Protein AF-A0A8S3TP25-F1 (afdb_monomer_lite)

Organism: Mytilus edulis (NCBI:txid6550)

Foldseek 3Di:
DDDDPPPPVVVVVPPDPPPCQVQLLQLCPPPVPVLVVLQVVLVPDDDFFPLCQPPVQVVCDDPPHRDPVPGDNDDDDVLRVLSRQDDSVQSVQRPSGDRHDLLSVLSSQLSSDPPPLNVLSVCLNPLPVVCVVVPDPVPDALVSVLVNLVSVLVNLVVSPGPCNVVVNVVSVVCNVVVNCVRVVVPPPPVVVVVVVVVVVVVVVVVVVVVVVVVVVVVVVVVVVVVVVVVVVVVVVVVVVVVVVVVVVVVVVVVVVVVVVVVVVVD

pLDDT: mean 77.32, std 19.45, range [30.98, 97.31]

Sequence (266 aa):
MQGSKLGLHQQLKTDKPLELEPIIVNIASTNKSQVLSKILGIISKSSALNYEAVNNNKIVRSGKRKDYKNYDYKIQNPVDFSKLFLSTSMAQYVGFNETCDSSALLTIIMCSDRSCIGQLADQLRTEVRNPWAHCNFDEWNAMKYLSSIQLMKQFIKHLHMPSEVQVLDDLTHWEVNGINFLQGTRLGLEVVDEVNKHIQSLAQYVLQLKDDSSSYSNQVHDSLVLISNDMSNACQRMDQTDRDVSQITIEVSSLRLQNRSDRTNC

Structure (mmCIF, N/CA/C/O backbone):
data_AF-A0A8S3TP25-F1
#
_entry.id   AF-A0A8S3TP25-F1
#
loop_
_atom_site.group_PDB
_atom_site.id
_atom_site.type_symbol
_atom_site.label_atom_id
_atom_site.label_alt_id
_atom_site.label_comp_id
_atom_site.label_asym_id
_atom_site.label_entity_id
_atom_site.label_seq_id
_atom_site.pdbx_PDB_ins_code
_atom_site.Cartn_x
_atom_site.Cartn_y
_atom_site.Cartn_z
_atom_site.occupancy
_atom_site.B_iso_or_equiv
_atom_site.auth_seq_id
_atom_site.auth_comp_id
_atom_site.auth_asym_id
_atom_site.auth_atom_id
_atom_site.pdbx_PDB_model_num
ATOM 1 N N . MET A 1 1 ? 1.486 -31.749 28.055 1.00 40.16 1 MET A N 1
ATOM 2 C CA . MET A 1 1 ? 1.118 -31.715 26.625 1.00 40.16 1 MET A CA 1
ATOM 3 C C . MET A 1 1 ? 1.418 -30.325 26.090 1.00 40.16 1 MET A C 1
ATOM 5 O O . MET A 1 1 ? 0.607 -29.420 26.216 1.00 40.16 1 MET A O 1
ATOM 9 N N . GLN A 1 2 ? 2.646 -30.141 25.609 1.00 39.97 2 GLN A N 1
ATOM 10 C CA . GLN A 1 2 ? 3.046 -28.985 24.813 1.00 39.97 2 GLN A CA 1
ATOM 11 C C . GLN A 1 2 ? 2.759 -29.324 23.353 1.00 39.97 2 GLN A C 1
ATOM 13 O O . GLN A 1 2 ? 3.181 -30.370 22.871 1.00 39.97 2 GLN A O 1
ATOM 18 N N . GLY A 1 3 ? 2.036 -28.454 22.665 1.00 39.97 3 GLY A N 1
ATOM 19 C CA . GLY A 1 3 ? 1.771 -28.585 21.241 1.00 39.97 3 GLY A CA 1
ATOM 20 C C . GLY A 1 3 ? 0.588 -27.715 20.859 1.00 39.97 3 GLY A C 1
ATOM 21 O O . GLY A 1 3 ? -0.437 -27.759 21.532 1.00 39.97 3 GLY A O 1
ATOM 22 N N . SER A 1 4 ? 0.736 -26.959 19.770 1.00 37.75 4 SER A N 1
ATOM 23 C CA . SER A 1 4 ? -0.318 -26.180 19.086 1.00 37.75 4 SER A CA 1
ATOM 24 C C . SER A 1 4 ? -0.415 -24.675 19.385 1.00 37.75 4 SER A C 1
ATOM 26 O O . SER A 1 4 ? -1.487 -24.100 19.249 1.00 37.75 4 SER A O 1
ATOM 28 N N . LYS A 1 5 ? 0.694 -23.990 19.712 1.00 38.91 5 LYS A N 1
ATOM 29 C CA . LYS A 1 5 ? 0.759 -22.505 19.684 1.00 38.91 5 LYS A CA 1
ATOM 30 C C . LYS A 1 5 ? 1.625 -21.907 18.561 1.00 38.91 5 LYS A C 1
ATOM 32 O O . LYS A 1 5 ? 1.839 -20.703 18.541 1.00 38.91 5 LYS A O 1
ATOM 37 N N . LEU A 1 6 ? 2.087 -22.722 17.608 1.00 33.88 6 LEU A N 1
ATOM 38 C CA . LEU A 1 6 ? 2.976 -22.290 16.512 1.00 33.88 6 LEU A CA 1
ATOM 39 C C . LEU A 1 6 ? 2.320 -22.230 15.117 1.00 33.88 6 LEU A C 1
ATOM 41 O O . LEU A 1 6 ? 2.962 -21.771 14.185 1.00 33.88 6 LEU A O 1
ATOM 45 N N . GLY A 1 7 ? 1.054 -22.637 14.957 1.00 30.98 7 GLY A N 1
ATOM 46 C CA . GLY A 1 7 ? 0.425 -22.749 13.627 1.00 30.98 7 GLY A CA 1
ATOM 47 C C . GLY A 1 7 ? -0.160 -21.453 13.049 1.00 30.98 7 GLY A C 1
ATOM 48 O O . GLY A 1 7 ? -0.051 -21.214 11.854 1.00 30.98 7 GLY A O 1
ATOM 49 N N . LEU A 1 8 ? -0.745 -20.584 13.880 1.00 31.44 8 LEU A N 1
ATOM 50 C CA . LEU A 1 8 ? -1.543 -19.448 13.383 1.00 31.44 8 LEU A CA 1
ATOM 51 C C . LEU A 1 8 ? -0.747 -18.150 13.191 1.00 31.44 8 LEU A C 1
ATOM 53 O O . LEU A 1 8 ? -1.111 -17.326 12.360 1.00 31.44 8 LEU A O 1
ATOM 57 N N . HIS A 1 9 ? 0.388 -17.982 13.878 1.00 31.77 9 HIS A N 1
ATOM 58 C CA . HIS A 1 9 ? 1.259 -16.820 13.652 1.00 31.77 9 HIS A CA 1
ATOM 59 C C . HIS A 1 9 ? 2.158 -16.960 12.412 1.00 31.77 9 HIS A C 1
ATOM 61 O O . HIS A 1 9 ? 2.839 -16.006 12.038 1.00 31.77 9 HIS A O 1
ATOM 67 N N . GLN A 1 10 ? 2.152 -18.133 11.768 1.00 32.50 10 GLN A N 1
ATOM 68 C CA . GLN A 1 10 ? 2.961 -18.421 10.585 1.00 32.50 10 GLN A CA 1
ATOM 69 C C . GLN A 1 10 ? 2.163 -18.328 9.271 1.00 32.50 10 GLN A C 1
ATOM 71 O O . GLN A 1 10 ? 2.777 -18.163 8.223 1.00 32.50 10 GLN A O 1
ATOM 76 N N . GLN A 1 11 ? 0.823 -18.323 9.320 1.00 32.50 11 GLN A N 1
ATOM 77 C CA . GLN A 1 11 ? -0.041 -18.200 8.131 1.00 32.50 11 GLN A CA 1
ATOM 78 C C . GLN A 1 11 ? -0.345 -16.753 7.710 1.00 32.50 11 GLN A C 1
ATOM 80 O O . GLN A 1 11 ? -0.627 -16.512 6.546 1.00 32.50 11 GLN A O 1
ATOM 85 N N . LEU A 1 12 ? -0.190 -15.766 8.600 1.00 33.69 12 LEU A N 1
ATOM 86 C CA . LEU A 1 12 ? -0.296 -14.336 8.246 1.00 33.69 12 LEU A CA 1
ATOM 87 C C . LEU A 1 12 ? 1.036 -13.722 7.766 1.00 33.69 12 LEU A C 1
ATOM 89 O O . LEU A 1 12 ? 1.126 -12.518 7.547 1.00 33.69 12 LEU A O 1
ATOM 93 N N . LYS A 1 13 ? 2.086 -14.542 7.607 1.00 33.94 13 LYS A N 1
ATOM 94 C CA . LYS A 1 13 ? 3.374 -14.152 7.000 1.00 33.94 13 LYS A CA 1
ATOM 95 C C . LYS A 1 13 ? 3.561 -14.678 5.573 1.00 33.94 13 LYS A C 1
ATOM 97 O O . LYS A 1 13 ? 4.611 -14.423 4.988 1.00 33.94 13 LYS A O 1
ATOM 102 N N . THR A 1 14 ? 2.594 -15.417 5.026 1.00 35.00 14 THR A N 1
ATOM 103 C CA . THR A 1 14 ? 2.727 -16.071 3.712 1.00 35.00 14 THR A CA 1
ATOM 104 C C . THR A 1 14 ? 1.964 -15.401 2.579 1.00 35.00 14 THR A C 1
ATOM 106 O O . THR A 1 14 ? 2.260 -15.711 1.429 1.00 35.00 14 THR A O 1
ATOM 109 N N . ASP A 1 15 ? 1.099 -14.426 2.854 1.00 38.12 15 ASP A N 1
ATOM 110 C CA . ASP A 1 15 ? 0.561 -13.566 1.799 1.00 38.12 15 ASP A CA 1
ATOM 111 C C . ASP A 1 15 ? 1.578 -12.467 1.504 1.00 38.12 15 ASP A C 1
ATOM 113 O O . ASP A 1 15 ? 1.464 -11.315 1.930 1.00 38.12 15 ASP A O 1
ATOM 117 N N . LYS A 1 16 ? 2.645 -12.867 0.801 1.00 37.03 16 LYS A N 1
ATOM 118 C CA . LYS A 1 16 ? 3.493 -11.917 0.089 1.00 37.03 16 LYS A CA 1
ATOM 119 C C . LYS A 1 16 ? 2.560 -11.075 -0.795 1.00 37.03 16 LYS A C 1
ATOM 121 O O . LYS A 1 16 ? 1.794 -11.665 -1.561 1.00 37.03 16 LYS A O 1
ATOM 126 N N . PRO A 1 17 ? 2.609 -9.730 -0.737 1.00 36.03 17 PRO A N 1
ATOM 127 C CA . PRO A 1 17 ? 2.022 -8.937 -1.810 1.00 36.03 17 PRO A CA 1
ATOM 128 C C . PRO A 1 17 ? 2.627 -9.465 -3.113 1.00 36.03 17 PRO A C 1
ATOM 130 O O . PRO A 1 17 ? 3.824 -9.735 -3.133 1.00 36.03 17 PRO A O 1
ATOM 133 N N . LEU A 1 18 ? 1.810 -9.698 -4.146 1.00 40.16 18 LEU A N 1
ATOM 134 C CA . LEU A 1 18 ? 2.279 -10.137 -5.464 1.00 40.16 18 LEU A CA 1
ATOM 135 C C . LEU A 1 18 ? 3.400 -9.192 -5.921 1.00 40.16 18 LEU A C 1
ATOM 137 O O . LEU A 1 18 ? 3.149 -8.095 -6.420 1.00 40.16 18 LEU A O 1
ATOM 141 N N . GLU A 1 19 ? 4.643 -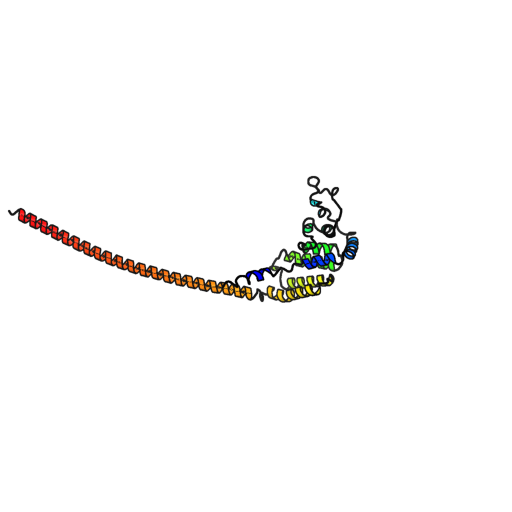9.600 -5.676 1.00 37.94 19 GLU A N 1
ATOM 142 C CA . GLU A 1 19 ? 5.839 -8.907 -6.118 1.00 37.94 19 GLU A CA 1
ATOM 143 C C . GLU A 1 19 ? 5.776 -8.983 -7.643 1.00 37.94 19 GLU A C 1
ATOM 145 O O . GLU A 1 19 ? 5.860 -10.060 -8.227 1.00 37.94 19 GLU A O 1
ATOM 150 N N . LEU A 1 20 ? 5.572 -7.841 -8.306 1.00 36.19 20 LEU A N 1
ATOM 151 C CA . LEU A 1 20 ? 5.525 -7.684 -9.771 1.00 36.19 20 LEU A CA 1
ATOM 152 C C . LEU A 1 20 ? 6.829 -8.112 -10.470 1.00 36.19 20 LEU A C 1
ATOM 154 O O . LEU A 1 20 ? 7.005 -7.956 -11.672 1.00 36.19 20 LEU A O 1
ATOM 158 N N . GLU A 1 21 ? 7.776 -8.642 -9.724 1.00 38.66 21 GLU A N 1
ATOM 159 C CA . GLU A 1 21 ? 9.186 -8.587 -10.021 1.00 38.66 21 GLU A CA 1
ATOM 160 C C . GLU A 1 21 ? 9.802 -9.866 -10.575 1.00 38.66 21 GLU A C 1
ATOM 162 O O . GLU A 1 21 ? 10.664 -9.735 -11.447 1.00 38.66 21 GLU A O 1
ATOM 167 N N . PRO A 1 22 ? 9.318 -11.084 -10.266 1.00 43.09 22 PRO A N 1
ATOM 168 C CA . PRO A 1 22 ? 9.653 -12.260 -11.063 1.00 43.09 22 PRO A CA 1
ATOM 169 C C . PRO A 1 22 ? 9.229 -12.081 -12.530 1.00 43.09 22 PRO A C 1
ATOM 171 O O . PRO A 1 22 ? 9.896 -12.569 -13.441 1.00 43.09 22 PRO A O 1
ATOM 174 N N . ILE A 1 23 ? 8.153 -11.321 -12.772 1.00 39.69 23 ILE A N 1
ATOM 175 C CA . ILE A 1 23 ? 7.623 -11.019 -14.107 1.00 39.69 23 ILE A CA 1
ATOM 176 C C . ILE A 1 23 ? 8.553 -10.033 -14.836 1.00 39.69 23 ILE A C 1
ATOM 178 O O . ILE A 1 23 ? 8.931 -10.278 -15.982 1.00 39.69 23 ILE A O 1
ATOM 182 N N . ILE A 1 24 ? 9.013 -8.975 -14.156 1.00 38.91 24 ILE A N 1
ATOM 183 C CA . ILE A 1 24 ? 9.935 -7.959 -14.705 1.00 38.91 24 ILE A CA 1
ATOM 184 C C . ILE A 1 24 ? 11.317 -8.551 -15.035 1.00 38.91 24 ILE A C 1
ATOM 186 O O . ILE A 1 24 ? 11.880 -8.253 -16.093 1.00 38.91 24 ILE A O 1
ATOM 190 N N . VAL A 1 25 ? 11.846 -9.441 -14.187 1.00 42.56 25 VAL A N 1
ATOM 191 C CA . VAL A 1 25 ? 13.126 -10.145 -14.424 1.00 42.56 25 VAL A CA 1
ATOM 192 C C . VAL A 1 25 ? 13.053 -11.025 -15.671 1.00 42.56 25 VAL A C 1
ATOM 194 O O . VAL A 1 25 ? 13.996 -11.067 -16.465 1.00 42.56 25 VAL A O 1
ATOM 197 N N . ASN A 1 26 ? 11.926 -11.713 -15.868 1.00 42.44 26 ASN A N 1
ATOM 198 C CA . ASN A 1 26 ? 11.738 -12.646 -16.978 1.00 42.44 26 ASN A CA 1
ATOM 199 C C . ASN A 1 26 ? 11.524 -11.921 -18.327 1.00 42.44 26 ASN A C 1
ATOM 201 O O . ASN A 1 26 ? 11.957 -12.396 -19.380 1.00 42.44 26 ASN A O 1
ATOM 205 N N . ILE A 1 27 ? 10.939 -10.716 -18.302 1.00 41.72 27 ILE A N 1
ATOM 206 C CA . ILE A 1 27 ? 10.868 -9.810 -19.464 1.00 41.72 27 ILE A CA 1
ATOM 207 C C . ILE A 1 27 ? 12.279 -9.382 -19.915 1.00 41.72 27 ILE A C 1
ATOM 209 O O . ILE A 1 27 ? 12.573 -9.360 -21.112 1.00 41.72 27 ILE A O 1
ATOM 213 N N . ALA A 1 28 ? 13.177 -9.071 -18.974 1.00 42.56 28 ALA A N 1
ATOM 214 C CA . ALA A 1 28 ? 14.521 -8.572 -19.277 1.00 42.56 28 ALA A CA 1
ATOM 215 C C . ALA A 1 28 ? 15.486 -9.652 -19.818 1.00 42.56 28 ALA A C 1
ATOM 217 O O . ALA A 1 28 ? 16.449 -9.331 -20.525 1.00 42.56 28 ALA A O 1
ATOM 218 N N . SER A 1 29 ? 15.253 -10.930 -19.504 1.00 40.69 29 SER A N 1
ATOM 219 C CA . SER A 1 29 ? 16.137 -12.045 -19.874 1.00 40.69 29 SER A CA 1
ATOM 220 C C . SER A 1 29 ? 15.874 -12.610 -21.278 1.00 40.69 29 SER A C 1
ATOM 222 O O . SER A 1 29 ? 16.819 -13.039 -21.944 1.00 40.69 29 SER A O 1
ATOM 224 N N . THR A 1 30 ? 14.629 -12.573 -21.762 1.00 43.16 30 THR A N 1
ATOM 225 C CA . THR A 1 30 ? 14.184 -13.435 -22.876 1.00 43.16 30 THR A CA 1
ATOM 226 C C . THR A 1 30 ? 14.463 -12.872 -24.281 1.00 43.16 30 THR A C 1
ATOM 228 O O . THR A 1 30 ? 14.450 -13.621 -25.251 1.00 43.16 30 THR A O 1
ATOM 231 N N . ASN A 1 31 ? 14.773 -11.577 -24.441 1.00 50.00 31 ASN A N 1
ATOM 232 C CA . ASN A 1 31 ? 14.869 -10.967 -25.782 1.00 50.00 31 ASN A CA 1
ATOM 233 C C . ASN A 1 31 ? 15.971 -9.905 -25.962 1.00 50.00 31 ASN A C 1
ATOM 235 O O . ASN A 1 31 ? 15.808 -8.933 -26.702 1.00 50.00 31 ASN A O 1
ATOM 239 N N . LYS A 1 32 ? 17.138 -10.108 -25.331 1.00 46.78 32 LYS A N 1
ATOM 240 C CA . LYS A 1 32 ? 18.278 -9.163 -25.354 1.00 46.78 32 LYS A CA 1
ATOM 241 C C . LYS A 1 32 ? 18.602 -8.583 -26.741 1.00 46.78 32 LYS A C 1
ATOM 243 O O . LYS A 1 32 ? 18.806 -7.382 -26.855 1.00 46.78 32 LYS A O 1
ATOM 248 N N . SER A 1 33 ? 18.635 -9.402 -27.794 1.00 41.19 33 SER A N 1
ATOM 249 C CA . SER A 1 33 ? 19.050 -8.973 -29.143 1.00 41.19 33 SER A CA 1
ATOM 250 C C . SER A 1 33 ? 17.992 -8.133 -29.881 1.00 41.19 33 SER A C 1
ATOM 252 O O . SER A 1 33 ? 18.319 -7.078 -30.428 1.00 41.19 33 SER A O 1
ATOM 254 N N . GLN A 1 34 ? 16.718 -8.542 -29.855 1.00 46.75 34 GLN A N 1
ATOM 255 C CA . GLN A 1 34 ? 15.640 -7.796 -30.518 1.00 46.75 34 GLN A CA 1
ATOM 256 C C . GLN A 1 34 ? 15.317 -6.491 -29.783 1.00 46.75 34 GLN A C 1
ATOM 258 O O . GLN A 1 34 ? 15.110 -5.461 -30.429 1.00 46.75 34 GLN A O 1
ATOM 263 N N . VAL A 1 35 ? 15.366 -6.515 -28.448 1.00 48.72 35 VAL A N 1
ATOM 264 C CA . VAL A 1 35 ? 15.174 -5.341 -27.589 1.00 48.72 35 VAL A CA 1
ATOM 265 C C . VAL A 1 35 ? 16.265 -4.303 -27.855 1.00 48.72 35 VAL A C 1
ATOM 267 O O . VAL A 1 35 ? 15.931 -3.160 -28.145 1.00 48.72 35 VAL A O 1
ATOM 270 N N . LEU A 1 36 ? 17.547 -4.694 -27.899 1.00 44.75 36 LEU A N 1
ATOM 271 C CA . LEU A 1 36 ? 18.658 -3.776 -28.198 1.00 44.75 36 LEU A CA 1
ATOM 272 C C . LEU A 1 36 ? 18.552 -3.120 -29.588 1.00 44.75 36 LEU A C 1
ATOM 274 O O . LEU A 1 36 ? 18.831 -1.929 -29.723 1.00 44.75 36 LEU A O 1
ATOM 278 N N . SER A 1 37 ? 18.117 -3.862 -30.614 1.00 41.41 37 SER A N 1
ATOM 279 C CA . SER A 1 37 ? 17.988 -3.329 -31.982 1.00 41.41 37 SER A CA 1
ATOM 280 C C . SER A 1 37 ? 16.843 -2.317 -32.143 1.00 41.41 37 SER A C 1
ATOM 282 O O . SER A 1 37 ? 17.027 -1.274 -32.771 1.00 41.41 37 SER A O 1
ATOM 284 N N . LYS A 1 38 ? 15.681 -2.572 -31.521 1.00 46.56 38 LYS A N 1
ATOM 285 C CA . LYS A 1 38 ? 14.539 -1.641 -31.516 1.00 46.56 38 LYS A CA 1
ATOM 286 C C . LYS A 1 38 ? 14.841 -0.394 -30.690 1.00 46.56 38 LYS A C 1
ATOM 288 O O . LYS A 1 38 ? 14.549 0.716 -31.118 1.00 46.56 38 LYS A O 1
ATOM 293 N N . ILE A 1 39 ? 15.514 -0.577 -29.559 1.00 46.97 39 ILE A N 1
ATOM 294 C CA . ILE A 1 39 ? 15.985 0.493 -28.684 1.00 46.97 39 ILE A CA 1
ATOM 295 C C . ILE A 1 39 ? 16.945 1.451 -29.411 1.00 46.97 39 ILE A C 1
ATOM 297 O O . ILE A 1 39 ? 16.769 2.666 -29.329 1.00 46.97 39 ILE A O 1
ATOM 301 N N . LEU A 1 40 ? 17.926 0.937 -30.164 1.00 44.94 40 LEU A N 1
ATOM 302 C CA . LEU A 1 40 ? 18.866 1.763 -30.939 1.00 44.94 40 LEU A CA 1
ATOM 303 C C . LEU A 1 40 ? 18.159 2.612 -32.009 1.00 44.94 40 LEU A C 1
ATOM 305 O O . LEU A 1 40 ? 18.546 3.759 -32.232 1.00 44.94 40 LEU A O 1
ATOM 309 N N . GLY A 1 41 ? 17.0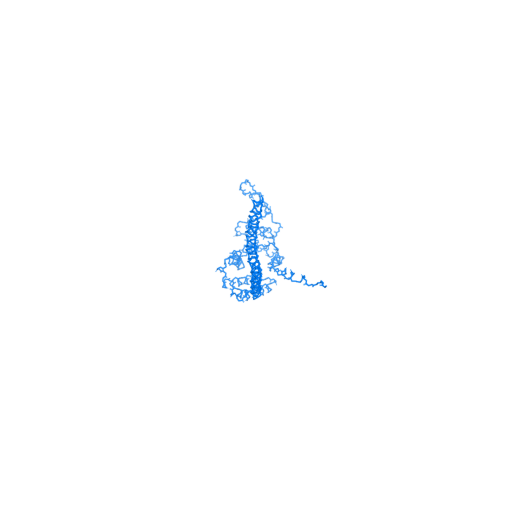89 2.090 -32.617 1.00 41.25 41 GLY A N 1
ATOM 310 C CA . GLY A 1 41 ? 16.246 2.834 -33.560 1.00 41.25 41 GLY A CA 1
ATOM 311 C C . GLY A 1 41 ? 15.411 3.953 -32.920 1.00 41.25 41 GLY A C 1
ATOM 312 O O . GLY A 1 41 ? 14.987 4.875 -33.613 1.00 41.25 41 GLY A O 1
ATOM 313 N N . ILE A 1 42 ? 15.199 3.908 -31.603 1.00 44.62 42 ILE A N 1
ATOM 314 C CA . ILE A 1 42 ? 14.332 4.837 -30.859 1.00 44.62 42 ILE A CA 1
ATOM 315 C C . ILE A 1 42 ? 15.130 5.979 -30.217 1.00 44.62 42 ILE A C 1
ATOM 317 O O . ILE A 1 42 ? 14.639 7.108 -30.131 1.00 44.62 42 ILE A O 1
ATOM 321 N N . ILE A 1 43 ? 16.397 5.732 -29.868 1.00 46.00 43 ILE A N 1
ATOM 322 C CA . ILE A 1 43 ? 17.340 6.741 -29.352 1.00 46.00 43 ILE A CA 1
ATOM 323 C C . ILE A 1 43 ? 17.567 7.887 -30.346 1.00 46.00 43 ILE A C 1
ATOM 325 O O . ILE A 1 43 ? 17.828 9.016 -29.934 1.00 46.00 43 ILE A O 1
ATOM 329 N N . SER A 1 44 ? 17.455 7.645 -31.656 1.00 42.03 44 SER A N 1
ATOM 330 C CA . SER A 1 44 ? 17.880 8.635 -32.649 1.00 42.03 44 SER A CA 1
ATOM 331 C C . SER A 1 44 ? 17.003 9.896 -32.712 1.00 42.03 44 SER A C 1
ATOM 333 O O . SER A 1 44 ? 17.361 10.811 -33.454 1.00 42.03 44 SER A O 1
ATOM 335 N N . LYS A 1 45 ? 15.847 9.961 -32.022 1.00 49.97 45 LYS A N 1
ATOM 336 C CA . LYS A 1 45 ? 14.874 11.064 -32.199 1.00 49.97 45 LYS A CA 1
ATOM 337 C C . LYS A 1 45 ? 14.091 11.551 -30.954 1.00 49.97 45 LYS A C 1
ATOM 339 O O . LYS A 1 45 ? 13.134 12.295 -31.139 1.00 49.97 45 LYS A O 1
ATOM 344 N N . SER A 1 46 ? 14.466 11.245 -29.704 1.00 39.97 46 SER A N 1
ATOM 345 C CA . SER A 1 46 ? 13.822 11.854 -28.510 1.00 39.97 46 SER A CA 1
ATOM 346 C C . SER A 1 46 ? 14.831 12.252 -27.438 1.00 39.97 46 SER A C 1
ATOM 348 O O . SER A 1 46 ? 15.677 11.435 -27.111 1.00 39.97 46 SER A O 1
ATOM 350 N N . SER A 1 47 ? 14.667 13.470 -26.892 1.00 53.06 47 SER A N 1
ATOM 351 C CA . SER A 1 47 ? 15.128 13.984 -25.579 1.00 53.06 47 SER A CA 1
ATOM 352 C C . SER A 1 47 ? 16.524 13.560 -25.090 1.00 53.06 47 SER A C 1
ATOM 354 O O . SER A 1 47 ? 16.783 12.385 -24.878 1.00 53.06 47 SER A O 1
ATOM 356 N N . ALA A 1 48 ? 17.397 14.538 -24.818 1.00 66.31 48 ALA A N 1
ATOM 357 C CA . ALA A 1 48 ? 18.762 14.331 -24.322 1.00 66.31 48 ALA A CA 1
ATOM 358 C C . ALA A 1 48 ? 18.868 13.194 -23.282 1.00 66.31 48 ALA A C 1
ATOM 360 O O . ALA A 1 48 ? 18.265 13.268 -22.212 1.00 66.31 48 ALA A O 1
ATOM 361 N N . LEU A 1 49 ? 19.631 12.148 -23.620 1.00 80.69 49 LEU A N 1
ATOM 362 C CA . LEU A 1 49 ? 19.869 10.988 -22.760 1.00 80.69 49 LEU A CA 1
ATOM 363 C C . LEU A 1 49 ? 20.445 11.428 -21.410 1.00 80.69 49 LEU A C 1
ATOM 365 O O . LEU A 1 49 ? 21.390 12.224 -21.358 1.00 80.69 49 LEU A O 1
ATOM 369 N N . ASN A 1 50 ? 19.909 10.885 -20.317 1.00 85.81 50 ASN A N 1
ATOM 370 C CA . ASN A 1 50 ? 20.321 11.271 -18.976 1.00 85.81 50 ASN A CA 1
ATOM 371 C C . ASN A 1 50 ? 21.599 10.544 -18.531 1.00 85.81 50 ASN A C 1
ATOM 373 O O . ASN A 1 50 ? 21.573 9.644 -17.693 1.00 85.81 50 ASN A O 1
ATOM 377 N N . TYR A 1 51 ? 22.745 10.972 -19.055 1.00 86.81 51 TYR A N 1
ATOM 378 C CA . TYR A 1 51 ? 24.040 10.428 -18.640 1.00 86.81 51 TYR A CA 1
ATOM 379 C C . TYR A 1 51 ? 24.412 10.756 -17.188 1.00 86.81 51 TYR A C 1
ATOM 381 O O . TYR A 1 51 ? 25.292 10.106 -16.637 1.00 86.81 51 TYR A O 1
ATOM 389 N N . GLU A 1 52 ? 23.735 11.699 -16.525 1.00 86.94 52 GLU A N 1
ATOM 390 C CA . GLU A 1 52 ? 23.937 11.953 -15.091 1.00 86.94 52 GLU A CA 1
ATOM 391 C C . GLU A 1 52 ? 23.536 10.740 -14.227 1.00 86.94 52 GLU A C 1
ATOM 393 O O . GLU A 1 52 ? 24.077 10.538 -13.137 1.00 86.94 52 GLU A O 1
ATOM 398 N N . ALA A 1 53 ? 22.601 9.922 -14.719 1.00 86.62 53 ALA A N 1
ATOM 399 C CA . ALA A 1 53 ? 22.046 8.772 -14.014 1.00 86.62 53 ALA A CA 1
ATOM 400 C C . ALA A 1 53 ? 22.953 7.526 -14.004 1.00 86.62 53 ALA A C 1
ATOM 402 O O . ALA A 1 53 ? 22.687 6.587 -13.252 1.00 86.62 53 ALA A O 1
ATOM 403 N N . VAL A 1 54 ? 24.019 7.502 -14.808 1.00 86.88 54 VAL A N 1
ATOM 404 C CA . VAL A 1 54 ? 24.942 6.359 -14.941 1.00 86.88 54 VAL A CA 1
ATOM 405 C C . VAL A 1 54 ? 26.327 6.688 -14.389 1.00 86.88 54 VAL A C 1
ATOM 407 O O . VAL A 1 54 ? 26.666 7.857 -14.213 1.00 86.88 54 VAL A O 1
ATOM 410 N N . ASN A 1 55 ? 27.121 5.657 -14.075 1.00 87.31 55 ASN A N 1
ATOM 411 C CA . ASN A 1 55 ? 28.531 5.760 -13.658 1.00 87.31 55 ASN A CA 1
ATOM 412 C C . ASN A 1 55 ? 28.822 6.782 -12.543 1.00 87.31 55 ASN A C 1
ATOM 414 O O . ASN A 1 55 ? 29.900 7.361 -12.480 1.00 87.31 55 ASN A O 1
ATOM 418 N N . ASN A 1 56 ? 27.849 7.022 -11.658 1.00 85.31 56 ASN A N 1
ATOM 419 C CA . ASN A 1 56 ? 27.909 8.057 -10.624 1.00 85.31 56 ASN A CA 1
ATOM 420 C C . ASN A 1 56 ? 28.128 9.490 -11.147 1.00 85.31 56 ASN A C 1
ATOM 422 O O . ASN A 1 56 ? 28.485 10.365 -10.363 1.00 85.31 56 ASN A O 1
ATOM 426 N N . ASN A 1 57 ? 27.822 9.788 -12.411 1.00 86.81 57 ASN A N 1
ATOM 427 C CA . ASN A 1 57 ? 27.991 11.122 -13.002 1.00 86.81 57 ASN A CA 1
ATOM 428 C C . ASN A 1 57 ? 27.253 12.238 -12.233 1.00 86.81 57 ASN A C 1
ATOM 430 O O . ASN A 1 57 ? 27.675 13.393 -12.267 1.00 86.81 57 ASN A O 1
ATOM 434 N N . LYS A 1 58 ? 26.219 11.907 -11.445 1.00 84.50 58 LYS A N 1
ATOM 435 C CA . LYS A 1 58 ? 25.552 12.825 -10.499 1.00 84.50 58 LYS A CA 1
ATOM 436 C C . LYS A 1 58 ? 26.483 13.514 -9.487 1.00 84.50 58 LYS A C 1
ATOM 438 O O . LYS A 1 58 ? 26.145 14.593 -8.990 1.00 84.50 58 LYS A O 1
ATOM 443 N N . ILE A 1 59 ? 27.627 12.904 -9.153 1.00 84.38 59 ILE A N 1
ATOM 444 C CA . ILE A 1 59 ? 28.616 13.478 -8.221 1.00 84.38 59 ILE A CA 1
ATOM 445 C C . ILE A 1 59 ? 29.641 14.365 -8.937 1.00 84.38 59 ILE A C 1
ATOM 447 O O . ILE A 1 59 ? 30.305 15.172 -8.289 1.00 84.38 59 ILE A O 1
ATOM 451 N N . VAL A 1 60 ? 29.753 14.248 -10.265 1.00 80.69 60 VAL A N 1
ATOM 452 C CA . VAL A 1 60 ? 30.721 14.984 -11.082 1.00 80.69 60 VAL A CA 1
ATOM 453 C C . VAL A 1 60 ? 30.236 16.425 -11.250 1.00 80.69 60 VAL A C 1
ATOM 455 O O . VAL A 1 60 ? 29.325 16.738 -12.026 1.00 80.69 60 VAL A O 1
ATOM 458 N N . ARG A 1 61 ? 30.828 17.320 -10.458 1.00 76.94 61 ARG A N 1
ATOM 459 C CA . ARG A 1 61 ? 30.481 18.742 -10.399 1.00 76.94 61 ARG A CA 1
ATOM 460 C C . ARG A 1 61 ? 31.734 19.603 -10.458 1.00 76.94 61 ARG A C 1
ATOM 462 O O . ARG A 1 61 ? 32.743 19.283 -9.840 1.00 76.94 61 ARG A O 1
ATOM 469 N N . SER A 1 62 ? 31.618 20.743 -11.129 1.00 69.69 62 SER A N 1
ATOM 470 C CA . SER A 1 62 ? 32.605 21.821 -11.085 1.00 69.69 62 SER A CA 1
ATOM 471 C C . SER A 1 62 ? 31.971 23.001 -10.347 1.00 69.69 62 SER A C 1
ATOM 473 O O . SER A 1 62 ? 31.134 23.742 -10.880 1.00 69.69 62 SER A O 1
ATOM 475 N N . GLY A 1 63 ? 32.263 23.101 -9.048 1.00 74.06 63 GLY A N 1
ATOM 476 C CA . GLY A 1 63 ? 31.573 24.016 -8.137 1.00 74.06 63 GLY A CA 1
ATOM 477 C C . GLY A 1 63 ? 30.073 23.702 -8.025 1.00 74.06 63 GLY A C 1
ATOM 478 O O . GLY A 1 63 ? 29.678 22.571 -7.754 1.00 74.06 63 GLY A O 1
ATOM 479 N N . LYS A 1 64 ? 29.210 24.706 -8.241 1.00 70.56 64 LYS A N 1
ATOM 480 C CA . LYS A 1 64 ? 27.740 24.544 -8.181 1.00 70.56 64 LYS A CA 1
ATOM 481 C C . LYS A 1 64 ? 27.123 23.972 -9.467 1.00 70.56 64 LYS A C 1
ATOM 483 O O . LYS A 1 64 ? 25.920 23.713 -9.494 1.00 70.56 64 LYS A O 1
ATOM 488 N N . ARG A 1 65 ? 27.904 23.799 -10.540 1.00 73.00 65 ARG A N 1
ATOM 489 C CA . ARG A 1 65 ? 27.409 23.395 -11.866 1.00 73.00 65 ARG A CA 1
ATOM 490 C C . ARG A 1 65 ? 27.770 21.944 -12.181 1.00 73.00 65 ARG A C 1
ATOM 492 O O . ARG A 1 65 ? 28.782 21.427 -11.712 1.00 73.00 65 ARG A O 1
ATOM 499 N N . LYS A 1 66 ? 26.921 21.297 -12.985 1.00 76.56 66 LYS A N 1
ATOM 500 C CA . LYS A 1 66 ? 27.193 19.968 -13.546 1.00 76.56 66 LYS A CA 1
ATOM 501 C C . LYS A 1 66 ? 28.354 20.071 -14.530 1.00 76.56 66 LYS A C 1
ATOM 503 O O . LYS A 1 66 ? 28.380 20.999 -15.340 1.00 76.56 66 LYS A O 1
ATOM 508 N N . ASP A 1 67 ? 29.293 19.136 -14.448 1.00 81.81 67 ASP A N 1
ATOM 509 C CA . ASP A 1 67 ? 30.472 19.113 -15.312 1.00 81.81 67 ASP A CA 1
ATOM 510 C C . ASP A 1 67 ? 30.377 17.979 -16.335 1.00 81.81 67 ASP A C 1
ATOM 512 O O . ASP A 1 67 ? 30.993 16.923 -16.204 1.00 81.81 67 ASP A O 1
ATOM 516 N N . TYR A 1 68 ? 29.565 18.216 -17.368 1.00 79.75 68 TYR A N 1
ATOM 517 C CA . TYR A 1 68 ? 29.271 17.236 -18.417 1.00 79.75 68 TYR A CA 1
ATOM 518 C C . TYR A 1 68 ? 30.517 16.765 -19.182 1.00 79.75 68 TYR A C 1
ATOM 520 O O . TYR A 1 68 ? 30.504 15.688 -19.773 1.00 79.75 68 TYR A O 1
ATOM 528 N N . LYS A 1 69 ? 31.606 17.546 -19.192 1.00 82.56 69 LYS A N 1
ATOM 529 C CA . LYS A 1 69 ? 32.841 17.179 -19.905 1.00 82.56 69 LYS A CA 1
ATOM 530 C C . LYS A 1 69 ? 33.564 16.004 -19.249 1.00 82.56 69 LYS A C 1
ATOM 532 O O . LYS A 1 69 ? 34.275 15.282 -19.935 1.00 82.56 69 LYS A O 1
ATOM 537 N N . ASN A 1 70 ? 33.348 15.818 -17.949 1.00 83.31 70 ASN A N 1
ATOM 538 C CA . ASN A 1 70 ? 33.997 14.798 -17.132 1.00 83.31 70 ASN A CA 1
ATOM 539 C C . ASN A 1 70 ? 33.081 13.604 -16.826 1.00 83.31 70 ASN A C 1
ATOM 541 O O . ASN A 1 70 ? 33.411 12.777 -15.980 1.00 83.31 70 ASN A O 1
ATOM 545 N N . TYR A 1 71 ? 31.921 13.516 -17.481 1.00 86.50 71 TYR A N 1
ATOM 546 C CA . TYR A 1 71 ? 31.036 12.365 -17.338 1.00 86.50 71 TYR A CA 1
ATOM 547 C C . TYR A 1 71 ? 31.671 11.119 -17.960 1.00 86.50 71 TYR A C 1
ATOM 549 O O . TYR A 1 71 ? 32.236 11.173 -19.053 1.00 86.50 71 TYR A O 1
ATOM 557 N N . ASP A 1 72 ? 31.531 9.981 -17.286 1.00 87.69 72 ASP A N 1
ATOM 558 C CA . ASP A 1 72 ? 31.790 8.682 -17.893 1.00 87.69 72 ASP A CA 1
ATOM 559 C C . ASP A 1 72 ? 30.545 8.250 -18.677 1.00 87.69 72 ASP A C 1
ATOM 561 O O . ASP A 1 72 ? 29.498 7.942 -18.103 1.00 87.69 72 ASP A O 1
ATOM 565 N N . TYR A 1 73 ? 30.654 8.246 -20.003 1.00 86.56 73 TYR A N 1
ATOM 566 C CA . TYR A 1 73 ? 29.568 7.909 -20.926 1.00 86.56 73 TYR A CA 1
ATOM 567 C C . TYR A 1 73 ? 29.471 6.406 -21.234 1.00 86.56 73 TYR A C 1
ATOM 569 O O . TYR A 1 73 ? 28.625 5.997 -22.031 1.00 86.56 73 TYR A O 1
ATOM 577 N N . LYS A 1 74 ? 30.332 5.562 -20.650 1.00 87.88 74 LYS A N 1
ATOM 578 C CA . LYS A 1 74 ? 30.342 4.121 -20.932 1.00 87.88 74 LYS A CA 1
ATOM 579 C C . LYS A 1 74 ? 29.080 3.446 -20.408 1.00 87.88 74 LYS A C 1
ATOM 581 O O . LYS A 1 74 ? 28.762 3.537 -19.231 1.00 87.88 74 LYS A O 1
ATOM 586 N N . ILE A 1 75 ? 28.401 2.684 -21.254 1.00 86.19 75 ILE A N 1
ATOM 587 C CA . ILE A 1 75 ? 27.254 1.874 -20.841 1.00 86.19 75 ILE A CA 1
ATOM 588 C C . ILE A 1 75 ? 27.699 0.420 -20.748 1.00 86.19 75 ILE A C 1
ATOM 590 O O . ILE A 1 75 ? 28.039 -0.190 -21.759 1.00 86.19 75 ILE A O 1
ATOM 594 N N . GLN A 1 76 ? 27.742 -0.122 -19.531 1.00 83.56 76 GLN A N 1
ATOM 595 C CA . GLN A 1 76 ? 28.322 -1.446 -19.280 1.00 83.56 76 GLN A CA 1
ATOM 596 C C . GLN A 1 76 ? 27.289 -2.573 -19.329 1.00 83.56 76 GLN A C 1
ATOM 598 O O . GLN A 1 76 ? 27.625 -3.715 -19.635 1.00 83.56 76 GLN A O 1
ATOM 603 N N . ASN A 1 77 ? 26.031 -2.276 -19.010 1.00 81.38 77 ASN A N 1
ATOM 604 C CA . ASN A 1 77 ? 24.980 -3.278 -18.889 1.00 81.38 77 ASN A CA 1
ATOM 605 C C . ASN A 1 77 ? 23.598 -2.698 -19.271 1.00 81.38 77 ASN A C 1
ATOM 607 O O . ASN A 1 77 ? 23.439 -1.478 -19.380 1.00 81.38 77 ASN A O 1
ATOM 611 N N . PRO A 1 78 ? 22.579 -3.559 -19.473 1.00 79.06 78 PRO A N 1
ATOM 612 C CA . PRO A 1 78 ? 21.225 -3.120 -19.820 1.00 79.06 78 PRO A CA 1
ATOM 613 C C . PRO A 1 78 ? 20.565 -2.217 -18.767 1.00 79.06 78 PRO A C 1
ATOM 615 O O . PRO A 1 78 ? 19.746 -1.372 -19.117 1.00 79.06 78 PRO A O 1
ATOM 618 N N . VAL A 1 79 ? 20.927 -2.371 -17.490 1.00 83.44 79 VAL A N 1
ATOM 619 C CA . VAL A 1 79 ? 20.405 -1.533 -16.403 1.00 83.44 79 VAL A CA 1
ATOM 620 C C . VAL A 1 79 ? 20.919 -0.100 -16.555 1.00 83.44 79 VAL A C 1
ATOM 622 O O . VAL A 1 79 ? 20.125 0.835 -16.564 1.00 83.44 79 VAL A O 1
ATOM 625 N N . ASP A 1 80 ? 22.216 0.099 -16.776 1.00 85.19 80 ASP A N 1
ATOM 626 C CA . ASP A 1 80 ? 22.791 1.424 -17.030 1.00 85.19 80 ASP A CA 1
ATOM 627 C C . ASP A 1 80 ? 22.221 2.047 -18.297 1.00 85.19 80 ASP A C 1
ATOM 629 O O . ASP A 1 80 ? 21.892 3.230 -18.315 1.00 85.19 80 ASP A O 1
ATOM 633 N N . PHE A 1 81 ? 22.012 1.233 -19.328 1.00 84.75 81 PHE A N 1
ATOM 634 C CA . PHE A 1 81 ? 21.347 1.683 -20.538 1.00 84.75 81 PHE A CA 1
ATOM 635 C C . PHE A 1 81 ? 19.933 2.224 -20.250 1.00 84.75 81 PHE A C 1
ATOM 637 O O . PHE A 1 81 ? 19.562 3.295 -20.724 1.00 84.75 81 PHE A O 1
ATOM 644 N N . SER A 1 82 ? 19.154 1.525 -19.424 1.00 83.94 82 SER A N 1
ATOM 645 C CA . SER A 1 82 ? 17.787 1.930 -19.083 1.00 83.94 82 SER A CA 1
ATOM 646 C C . SER A 1 82 ? 17.703 3.193 -18.217 1.00 83.94 82 SER A C 1
ATOM 648 O O . SER A 1 82 ? 16.793 4.004 -18.393 1.00 83.94 82 SER A O 1
ATOM 650 N N . LYS A 1 83 ? 18.698 3.432 -17.352 1.00 87.56 83 LYS A N 1
ATOM 651 C CA . LYS A 1 83 ? 18.802 4.661 -16.546 1.00 87.56 83 LYS A CA 1
ATOM 652 C C . LYS A 1 83 ? 18.881 5.927 -17.401 1.00 87.56 83 LYS A C 1
ATOM 654 O O . LYS A 1 83 ? 18.466 6.985 -16.937 1.00 87.56 83 LYS A O 1
ATOM 659 N N . LEU A 1 84 ? 19.353 5.831 -18.648 1.00 85.31 84 LEU A N 1
ATOM 660 C CA . LEU A 1 84 ? 19.423 6.969 -19.573 1.00 85.31 84 LEU A CA 1
ATOM 661 C C . LEU A 1 84 ? 18.049 7.556 -19.925 1.00 85.31 84 LEU A C 1
ATOM 663 O O . LEU A 1 84 ? 17.976 8.724 -20.308 1.00 85.31 84 LEU A O 1
ATOM 667 N N . PHE A 1 85 ? 16.975 6.773 -19.794 1.00 83.00 85 PHE A N 1
ATOM 668 C CA . PHE A 1 85 ? 15.599 7.204 -20.076 1.00 83.00 85 PHE A CA 1
ATOM 669 C C . PHE A 1 85 ? 14.871 7.740 -18.844 1.00 83.00 85 PHE A C 1
ATOM 671 O O . PHE A 1 85 ? 13.703 8.116 -18.931 1.00 83.00 85 PHE A O 1
ATOM 678 N N . LEU A 1 86 ? 15.539 7.751 -17.692 1.00 84.25 86 LEU A N 1
ATOM 679 C CA . LEU A 1 86 ? 14.941 8.062 -16.405 1.00 84.25 86 LEU A CA 1
ATOM 680 C C . LEU A 1 86 ? 15.540 9.328 -15.814 1.00 84.25 86 LEU A C 1
ATOM 682 O O . LEU A 1 86 ? 16.675 9.711 -16.101 1.00 84.25 86 LEU A O 1
ATOM 686 N N . SER A 1 87 ? 14.781 9.978 -14.936 1.00 84.50 87 SER A N 1
ATOM 687 C CA . SER A 1 87 ? 15.331 11.039 -14.101 1.00 84.50 87 SER A CA 1
ATOM 688 C C . SER A 1 87 ? 16.371 10.463 -13.135 1.00 84.50 87 SER A C 1
ATOM 690 O O . SER A 1 87 ? 16.306 9.300 -12.734 1.00 84.50 87 SER A O 1
ATOM 692 N N . THR A 1 88 ? 17.327 11.290 -12.715 1.00 83.56 88 THR A N 1
ATOM 693 C CA . THR A 1 88 ? 18.416 10.871 -11.816 1.00 83.56 88 THR A CA 1
ATOM 694 C C . THR A 1 88 ? 17.895 10.311 -10.482 1.00 83.56 88 THR A C 1
ATOM 696 O O . THR A 1 88 ? 18.549 9.463 -9.882 1.00 83.56 88 THR A O 1
ATOM 699 N N . SER A 1 89 ? 16.708 10.740 -10.031 1.00 81.38 89 SER A N 1
ATOM 700 C CA . SER A 1 89 ? 16.041 10.202 -8.839 1.00 81.38 89 SER A CA 1
ATOM 701 C C . SER A 1 89 ? 15.358 8.855 -9.078 1.00 81.38 89 SER A C 1
ATOM 703 O O . SER A 1 89 ? 15.385 8.016 -8.189 1.00 81.38 89 SER A O 1
ATOM 705 N N . MET A 1 90 ? 14.772 8.609 -10.253 1.00 79.94 90 MET A N 1
ATOM 706 C CA . MET A 1 90 ? 14.155 7.313 -10.576 1.00 79.94 90 MET A CA 1
ATOM 707 C C . MET A 1 90 ? 15.200 6.249 -10.920 1.00 79.94 90 MET A C 1
ATOM 709 O O . MET A 1 90 ? 15.006 5.075 -10.626 1.00 79.94 90 MET A O 1
ATOM 713 N N . ALA A 1 91 ? 16.340 6.662 -11.480 1.00 83.94 91 ALA A N 1
ATOM 714 C CA . ALA A 1 91 ? 17.424 5.781 -11.908 1.00 83.94 91 ALA A CA 1
ATOM 715 C C . ALA A 1 91 ? 18.040 4.910 -10.793 1.00 83.94 91 ALA A C 1
ATOM 717 O O . ALA A 1 91 ? 18.734 3.934 -11.086 1.00 83.94 91 ALA A O 1
ATOM 718 N N . GLN A 1 92 ? 17.797 5.243 -9.522 1.00 81.56 92 GLN A N 1
ATOM 719 C CA . GLN A 1 92 ? 18.235 4.433 -8.383 1.00 81.56 92 GLN A CA 1
ATOM 720 C C . GLN A 1 92 ? 17.356 3.194 -8.133 1.00 81.56 92 GLN A C 1
ATOM 722 O O . GLN A 1 92 ? 17.786 2.302 -7.412 1.00 81.56 92 GLN A O 1
ATOM 727 N N . TYR A 1 93 ? 16.178 3.111 -8.763 1.00 76.44 93 TYR A N 1
ATOM 728 C CA . TYR A 1 93 ? 15.182 2.043 -8.584 1.00 76.44 93 TYR A CA 1
ATOM 729 C C . TYR A 1 93 ? 15.008 1.192 -9.853 1.00 76.44 93 TYR A C 1
ATOM 731 O O . TYR A 1 93 ? 13.894 0.890 -10.268 1.00 76.44 93 TYR A O 1
ATOM 739 N N . VAL A 1 94 ? 16.111 0.883 -10.541 1.00 72.69 94 VAL A N 1
ATOM 740 C CA . VAL A 1 94 ? 16.104 0.242 -11.876 1.00 72.69 94 VAL A CA 1
ATOM 741 C C . VAL A 1 94 ? 16.909 -1.055 -11.887 1.00 72.69 94 VAL A C 1
ATOM 743 O O . VAL A 1 94 ? 17.365 -1.513 -12.932 1.00 72.69 94 VAL A O 1
ATOM 746 N N . GLY A 1 95 ? 17.124 -1.676 -10.725 1.00 74.50 95 GLY A N 1
ATOM 747 C CA . GLY A 1 95 ? 17.513 -3.082 -10.739 1.00 74.50 95 GLY A CA 1
ATOM 748 C C . GLY A 1 95 ? 16.392 -3.828 -11.453 1.00 74.50 95 GLY A C 1
ATOM 749 O O . GLY A 1 95 ? 15.267 -3.730 -10.997 1.00 74.50 95 GLY A O 1
ATOM 750 N N . PHE A 1 96 ? 16.638 -4.475 -12.599 1.00 71.50 96 PHE A N 1
ATOM 751 C CA . PHE A 1 96 ? 15.630 -5.287 -13.307 1.00 71.50 96 PHE A CA 1
ATOM 752 C C . PHE A 1 96 ? 15.321 -6.567 -12.509 1.00 71.50 96 PHE A C 1
ATOM 754 O O . PHE A 1 96 ? 15.630 -7.674 -12.941 1.00 71.50 96 PHE A O 1
ATOM 761 N N . ASN A 1 97 ? 14.824 -6.380 -11.293 1.00 74.12 97 ASN A N 1
ATOM 762 C CA . ASN A 1 97 ? 14.548 -7.337 -10.234 1.00 74.12 97 ASN A CA 1
ATOM 763 C C . ASN A 1 97 ? 13.499 -6.758 -9.278 1.00 74.12 97 ASN A C 1
ATOM 765 O O . ASN A 1 97 ? 13.026 -5.654 -9.517 1.00 74.12 97 ASN A O 1
ATOM 769 N N . GLU A 1 98 ? 13.207 -7.506 -8.213 1.00 68.75 98 GLU A N 1
ATOM 770 C CA . GLU A 1 98 ? 13.271 -7.158 -6.772 1.00 68.75 98 GLU A CA 1
ATOM 771 C C . GLU A 1 98 ? 13.072 -5.713 -6.255 1.00 68.75 98 GLU A C 1
ATOM 773 O O . GLU A 1 98 ? 12.628 -5.433 -5.144 1.00 68.75 98 GLU A O 1
ATOM 778 N N . THR A 1 99 ? 13.618 -4.762 -6.996 1.00 70.25 99 THR A N 1
ATOM 779 C CA . THR A 1 99 ? 13.783 -3.384 -6.549 1.00 70.25 99 THR A CA 1
ATOM 780 C C . THR A 1 99 ? 13.390 -2.388 -7.636 1.00 70.25 99 THR A C 1
ATOM 782 O O . THR A 1 99 ? 13.721 -1.200 -7.535 1.00 70.25 99 THR A O 1
ATOM 785 N N . CYS A 1 100 ? 12.730 -2.865 -8.699 1.00 78.50 100 CYS A N 1
ATOM 786 C CA . CYS A 1 100 ? 12.378 -2.059 -9.855 1.00 78.50 100 CYS A CA 1
ATOM 787 C C . CYS A 1 100 ? 11.088 -1.306 -9.578 1.00 78.50 100 CYS A C 1
ATOM 789 O O . CYS A 1 100 ? 10.005 -1.887 -9.506 1.00 78.50 100 CYS A O 1
ATOM 791 N N . ASP A 1 101 ? 11.179 0.016 -9.497 1.00 84.75 101 ASP A N 1
ATOM 792 C CA . ASP A 1 101 ? 9.976 0.813 -9.361 1.00 84.75 101 ASP A CA 1
ATOM 793 C C . ASP A 1 101 ? 9.104 0.698 -10.623 1.00 84.75 101 ASP A C 1
ATOM 795 O O . ASP A 1 101 ? 9.554 0.921 -11.751 1.00 84.75 101 ASP A O 1
ATOM 799 N N . SER A 1 102 ? 7.819 0.407 -10.430 1.00 84.81 102 SER A N 1
ATOM 800 C CA . SER A 1 102 ? 6.866 0.227 -11.529 1.00 84.81 102 SER A CA 1
ATOM 801 C C . SER A 1 102 ? 6.726 1.472 -12.410 1.00 84.81 102 SER A C 1
ATOM 803 O O . SER A 1 102 ? 6.548 1.343 -13.621 1.00 84.81 102 SER A O 1
ATOM 805 N N . SER A 1 103 ? 6.873 2.687 -11.864 1.00 84.38 103 SER A N 1
ATOM 806 C CA . SER A 1 103 ? 6.902 3.896 -12.698 1.00 84.38 103 SER A CA 1
ATOM 807 C C . SER A 1 103 ? 8.192 4.039 -13.482 1.00 84.38 103 SER A C 1
ATOM 809 O O . SER A 1 103 ? 8.143 4.540 -14.607 1.00 84.38 103 SER A O 1
ATOM 811 N N . ALA A 1 104 ? 9.331 3.608 -12.941 1.00 84.56 104 ALA A N 1
ATOM 812 C CA . ALA A 1 104 ? 10.577 3.565 -13.699 1.00 84.56 104 ALA A CA 1
ATOM 813 C C . ALA A 1 104 ? 10.450 2.597 -14.884 1.00 84.56 104 ALA A C 1
ATOM 815 O O . ALA A 1 104 ? 10.756 2.976 -16.015 1.00 84.56 104 ALA A O 1
ATOM 816 N N . LEU A 1 105 ? 9.896 1.404 -14.665 1.00 86.81 105 LEU A N 1
ATOM 817 C CA . LEU A 1 105 ? 9.662 0.436 -15.735 1.00 86.81 105 LEU A CA 1
ATOM 818 C C . LEU A 1 105 ? 8.700 0.963 -16.810 1.00 86.81 105 LEU A C 1
ATOM 820 O O . LEU A 1 105 ? 9.029 0.922 -17.994 1.00 86.81 105 LEU A O 1
ATOM 824 N N . LEU A 1 106 ? 7.541 1.501 -16.416 1.00 87.88 106 LEU A N 1
ATOM 825 C CA . LEU A 1 106 ? 6.571 2.069 -17.362 1.00 87.88 106 LEU A CA 1
ATOM 826 C C . LEU A 1 106 ? 7.171 3.236 -18.158 1.00 87.88 106 LEU A C 1
ATOM 828 O O . LEU A 1 106 ? 6.923 3.358 -19.355 1.00 87.88 106 LEU A O 1
ATOM 832 N N . THR A 1 107 ? 8.012 4.057 -17.522 1.00 85.94 107 THR A N 1
ATOM 833 C CA . THR A 1 107 ? 8.724 5.152 -18.199 1.00 85.94 107 THR A CA 1
ATOM 834 C C . THR A 1 107 ? 9.732 4.620 -19.215 1.00 85.94 107 THR A C 1
ATOM 836 O O . THR A 1 107 ? 9.813 5.153 -20.319 1.00 85.94 107 THR A O 1
ATOM 839 N N . ILE A 1 108 ? 10.469 3.554 -18.888 1.00 84.50 108 ILE A N 1
ATOM 840 C CA . ILE A 1 108 ? 11.375 2.899 -19.841 1.00 84.50 108 ILE A CA 1
ATOM 841 C C . ILE A 1 108 ? 10.582 2.385 -21.043 1.00 84.50 108 ILE A C 1
ATOM 843 O O . ILE A 1 108 ? 10.956 2.707 -22.167 1.00 84.50 108 ILE A O 1
ATOM 847 N N . ILE A 1 109 ? 9.476 1.667 -20.819 1.00 84.75 109 ILE A N 1
ATOM 848 C CA . ILE A 1 109 ? 8.635 1.106 -21.890 1.00 84.75 109 ILE A CA 1
ATOM 849 C C . ILE A 1 109 ? 8.081 2.218 -22.787 1.00 84.75 109 ILE A C 1
ATOM 851 O O . ILE A 1 109 ? 8.228 2.145 -24.004 1.00 84.75 109 ILE A O 1
ATOM 855 N N . MET A 1 110 ? 7.530 3.280 -22.195 1.00 85.19 110 MET A N 1
ATOM 856 C CA . MET A 1 110 ? 7.046 4.467 -22.909 1.00 85.19 110 MET A CA 1
ATOM 857 C C . MET A 1 110 ? 8.146 5.126 -23.757 1.00 85.19 110 MET A C 1
ATOM 859 O O . MET A 1 110 ? 7.914 5.542 -24.893 1.00 85.19 110 MET A O 1
ATOM 863 N N . CYS A 1 111 ? 9.357 5.247 -23.215 1.00 78.00 111 CYS A N 1
ATOM 864 C CA . CYS A 1 111 ? 10.482 5.832 -23.934 1.00 78.00 111 CYS A CA 1
ATOM 865 C C . CYS A 1 111 ? 11.024 4.903 -25.029 1.00 78.00 111 CYS A C 1
ATOM 867 O O . CYS A 1 111 ? 11.522 5.399 -26.040 1.00 78.00 111 CYS A O 1
ATOM 869 N N . SER A 1 112 ? 10.928 3.585 -24.832 1.00 71.94 112 SER A N 1
ATOM 870 C CA . SER A 1 112 ? 11.461 2.542 -25.712 1.00 71.94 112 SER A CA 1
ATOM 871 C C . SER A 1 112 ? 10.460 1.978 -26.716 1.00 71.94 112 SER A C 1
ATOM 873 O O . SER A 1 112 ? 10.837 1.115 -27.497 1.00 71.94 112 SER A O 1
ATOM 875 N N . ASP A 1 113 ? 9.198 2.392 -26.691 1.00 74.50 113 ASP A N 1
ATOM 876 C CA . ASP A 1 113 ? 8.184 1.943 -27.638 1.00 74.50 113 ASP A CA 1
ATOM 877 C C . ASP A 1 113 ? 7.256 3.112 -27.980 1.00 74.50 113 ASP A C 1
ATOM 879 O O . ASP A 1 113 ? 6.674 3.741 -27.105 1.00 74.50 113 ASP A O 1
ATOM 883 N N . ARG A 1 114 ? 7.137 3.442 -29.269 1.00 70.94 114 ARG A N 1
ATOM 884 C CA . ARG A 1 114 ? 6.256 4.520 -29.760 1.00 70.94 114 ARG A CA 1
ATOM 885 C C . ARG A 1 114 ? 4.942 3.998 -30.338 1.00 70.94 114 ARG A C 1
ATOM 887 O O . ARG A 1 114 ? 4.163 4.780 -30.876 1.00 70.94 114 ARG A O 1
ATOM 894 N N . SER A 1 115 ? 4.719 2.690 -30.266 1.00 83.56 115 SER A N 1
ATOM 895 C CA . SER A 1 115 ? 3.484 2.037 -30.679 1.00 83.56 115 SER A CA 1
ATOM 896 C C . SER A 1 115 ? 2.404 2.134 -29.592 1.00 83.56 115 SER A C 1
ATOM 898 O O . SER A 1 115 ? 2.521 2.894 -28.626 1.00 83.56 115 SER A O 1
ATOM 900 N N . CYS A 1 116 ? 1.347 1.335 -29.743 1.00 85.69 116 CYS A N 1
ATOM 901 C CA . CYS A 1 116 ? 0.282 1.191 -28.754 1.00 85.69 116 CYS A CA 1
ATOM 902 C C . CYS A 1 116 ? 0.803 0.817 -27.355 1.00 85.69 116 CYS A C 1
ATOM 904 O O . CYS A 1 116 ? 0.266 1.309 -26.369 1.00 85.69 116 CYS A O 1
ATOM 906 N N . ILE A 1 117 ? 1.877 0.025 -27.246 1.00 87.31 117 ILE A N 1
ATOM 907 C CA . ILE A 1 117 ? 2.427 -0.406 -25.949 1.00 87.31 117 ILE A CA 1
ATOM 908 C C . ILE A 1 117 ? 2.951 0.792 -25.153 1.00 87.31 117 ILE A C 1
ATOM 910 O O . ILE A 1 117 ? 2.686 0.900 -23.958 1.00 87.31 117 ILE A O 1
ATOM 914 N N . GLY A 1 118 ? 3.654 1.719 -25.808 1.00 87.88 118 GLY A N 1
ATOM 915 C CA . GLY A 1 118 ? 4.162 2.920 -25.147 1.00 87.88 118 GLY A CA 1
ATOM 916 C C . GLY A 1 118 ? 3.057 3.869 -24.694 1.00 87.88 118 GLY A C 1
ATOM 917 O O . GLY A 1 118 ? 3.154 4.450 -23.615 1.00 87.88 118 GLY A O 1
ATOM 918 N N . GLN A 1 119 ? 1.986 3.989 -25.484 1.00 90.69 119 GLN A N 1
ATOM 919 C CA . GLN A 1 119 ? 0.805 4.780 -25.120 1.00 90.69 119 GLN A CA 1
ATOM 920 C C . GLN A 1 119 ? 0.074 4.171 -23.918 1.00 90.69 119 GLN A C 1
ATOM 922 O O . GLN A 1 119 ? -0.227 4.879 -22.962 1.00 90.69 119 GLN A O 1
ATOM 927 N N . LEU A 1 120 ? -0.134 2.852 -23.925 1.00 92.25 120 LEU A N 1
ATOM 928 C CA . LEU A 1 120 ? -0.726 2.125 -22.801 1.00 92.25 120 LEU A CA 1
ATOM 929 C C . LEU A 1 120 ? 0.148 2.222 -21.542 1.00 92.25 120 LEU A C 1
ATOM 931 O O . LEU A 1 120 ? -0.379 2.371 -20.442 1.00 92.25 120 LEU A O 1
ATOM 935 N N . ALA A 1 121 ? 1.477 2.190 -21.684 1.00 90.50 121 ALA A N 1
ATOM 936 C CA . ALA A 1 121 ? 2.397 2.380 -20.565 1.00 90.50 121 ALA A CA 1
ATOM 937 C C . ALA A 1 121 ? 2.281 3.786 -19.952 1.00 90.50 121 ALA A C 1
ATOM 939 O O . ALA A 1 121 ? 2.291 3.923 -18.726 1.00 90.50 121 ALA A O 1
ATOM 940 N N . ASP A 1 122 ? 2.141 4.827 -20.779 1.00 91.25 122 ASP A N 1
ATOM 941 C CA . ASP A 1 122 ? 1.929 6.192 -20.289 1.00 91.25 122 ASP A CA 1
ATOM 942 C C . ASP A 1 122 ? 0.570 6.348 -19.595 1.00 91.25 122 ASP A C 1
ATOM 944 O O . ASP A 1 122 ? 0.505 6.904 -18.496 1.00 91.25 122 ASP A O 1
ATOM 948 N N . GLN A 1 123 ? -0.497 5.782 -20.165 1.00 94.12 123 GLN A N 1
ATOM 949 C CA . GLN A 1 123 ? -1.824 5.766 -19.541 1.00 94.12 123 GLN A CA 1
ATOM 950 C C . GLN A 1 123 ? -1.801 5.025 -18.202 1.00 94.12 123 GLN A C 1
ATOM 952 O O . GLN A 1 123 ? -2.251 5.558 -17.195 1.00 94.12 123 GLN A O 1
ATOM 957 N N . LEU A 1 124 ? -1.188 3.840 -18.125 1.00 93.81 124 LEU A N 1
ATOM 958 C CA . LEU A 1 124 ? -1.057 3.113 -16.859 1.00 93.81 124 LEU A CA 1
ATOM 959 C C . LEU A 1 124 ? -0.290 3.912 -15.813 1.00 93.81 124 LEU A C 1
ATOM 961 O O . LEU A 1 124 ? -0.655 3.919 -14.636 1.00 93.81 124 LEU A O 1
ATOM 965 N N . ARG A 1 125 ? 0.773 4.601 -16.224 1.00 92.25 125 ARG A N 1
ATOM 966 C CA . ARG A 1 125 ? 1.568 5.424 -15.317 1.00 92.25 125 ARG A CA 1
ATOM 967 C C . ARG A 1 125 ? 0.758 6.612 -14.796 1.00 92.25 125 ARG A C 1
ATOM 969 O O . ARG A 1 125 ? 0.814 6.896 -13.600 1.00 92.25 125 ARG A O 1
ATOM 976 N N . THR A 1 126 ? 0.037 7.306 -15.673 1.00 92.00 126 THR A N 1
ATOM 977 C CA . THR A 1 126 ? -0.654 8.569 -15.364 1.00 92.00 126 THR A CA 1
ATOM 978 C C . THR A 1 126 ? -2.037 8.381 -14.747 1.00 92.00 126 THR A C 1
ATOM 980 O O . THR A 1 126 ? -2.378 9.126 -13.833 1.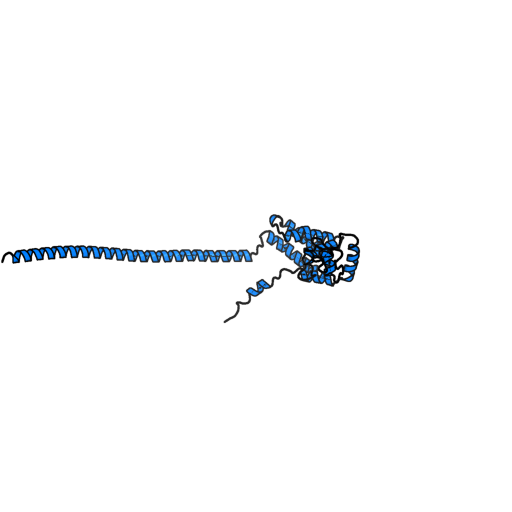00 92.00 126 THR A O 1
ATOM 983 N N . GLU A 1 127 ? -2.801 7.382 -15.180 1.00 91.50 127 GLU A N 1
ATOM 984 C CA . GLU A 1 127 ? -4.198 7.169 -14.780 1.00 91.50 127 GLU A CA 1
ATOM 985 C C . GLU A 1 127 ? -4.353 6.133 -13.658 1.00 91.50 127 GLU A C 1
ATOM 987 O O . GLU A 1 127 ? -5.317 6.204 -12.896 1.00 91.50 127 GLU A O 1
ATOM 992 N N . VAL A 1 128 ? -3.396 5.204 -13.517 1.00 92.81 128 VAL A N 1
ATOM 993 C CA . VAL A 1 128 ? -3.493 4.080 -12.567 1.00 92.81 128 VAL A CA 1
ATOM 994 C C . VAL A 1 128 ? -2.406 4.139 -11.498 1.00 92.81 128 VAL A C 1
ATOM 996 O O . VAL A 1 128 ? -2.701 4.414 -10.338 1.00 92.81 128 VAL A O 1
ATOM 999 N N . ARG A 1 129 ? -1.134 3.926 -11.863 1.00 91.69 129 ARG A N 1
ATOM 1000 C CA . ARG A 1 129 ? -0.021 3.781 -10.907 1.00 91.69 129 ARG A CA 1
ATOM 1001 C C . ARG A 1 129 ? 0.160 5.043 -10.072 1.00 91.69 129 ARG A C 1
ATOM 1003 O O . ARG A 1 129 ? 0.174 4.948 -8.849 1.00 91.69 129 ARG A O 1
ATOM 1010 N N . ASN A 1 130 ? 0.332 6.214 -10.692 1.00 89.19 130 ASN A N 1
ATOM 1011 C CA . ASN A 1 130 ? 0.587 7.446 -9.937 1.00 89.19 130 ASN A CA 1
ATOM 1012 C C . ASN A 1 130 ? -0.600 7.857 -9.051 1.00 89.19 130 ASN A C 1
ATOM 1014 O O . ASN A 1 130 ? -0.359 8.127 -7.873 1.00 89.19 130 ASN A O 1
ATOM 1018 N N . PRO A 1 131 ? -1.858 7.845 -9.539 1.00 87.75 131 PRO A N 1
ATOM 1019 C CA . PRO A 1 131 ? -3.015 8.107 -8.686 1.00 87.75 131 PRO A CA 1
ATOM 1020 C C . PRO A 1 131 ? -3.211 7.065 -7.585 1.00 87.75 131 PRO A C 1
ATOM 1022 O O . PRO A 1 131 ? -3.772 7.391 -6.548 1.00 87.75 131 PRO A O 1
ATOM 1025 N N . TRP A 1 132 ? -2.762 5.821 -7.777 1.00 87.62 132 TRP A N 1
ATOM 1026 C CA . TRP A 1 132 ? -2.819 4.791 -6.736 1.00 87.62 132 TRP A CA 1
ATOM 1027 C C . TRP A 1 132 ? -1.726 4.989 -5.679 1.00 87.62 132 TRP A C 1
ATOM 1029 O O . TRP A 1 132 ? -1.990 4.909 -4.483 1.00 87.62 132 TRP A O 1
ATOM 1039 N N . ALA A 1 133 ? -0.502 5.318 -6.102 1.00 84.75 133 ALA A N 1
ATOM 1040 C CA . ALA A 1 133 ? 0.615 5.623 -5.204 1.00 84.75 133 ALA A CA 1
ATOM 1041 C C . ALA A 1 133 ? 0.371 6.889 -4.358 1.00 84.75 133 ALA A C 1
ATOM 1043 O O . ALA A 1 133 ? 0.915 7.019 -3.263 1.00 84.75 133 ALA A O 1
ATOM 1044 N N . HIS A 1 134 ? -0.466 7.802 -4.854 1.00 83.88 134 HIS A N 1
ATOM 1045 C CA . HIS A 1 134 ? -0.942 8.991 -4.151 1.00 83.88 134 HIS A CA 1
ATOM 1046 C C . HIS A 1 134 ? -2.469 8.944 -4.002 1.00 83.88 134 HIS A C 1
ATOM 1048 O O . HIS A 1 134 ? -3.168 9.856 -4.439 1.00 83.88 134 HIS A O 1
ATOM 1054 N N . CYS A 1 135 ? -2.969 7.841 -3.433 1.00 82.44 135 CYS A N 1
ATOM 1055 C CA . CYS A 1 135 ? -4.393 7.516 -3.401 1.00 82.44 135 CYS A CA 1
ATOM 1056 C C . CYS A 1 135 ? -5.255 8.637 -2.804 1.00 82.44 135 CYS A C 1
ATOM 1058 O O . CYS A 1 135 ? -5.165 8.943 -1.614 1.00 82.44 135 CYS A O 1
ATOM 1060 N N . ASN A 1 136 ? -6.135 9.194 -3.639 1.00 81.94 136 ASN A N 1
ATOM 1061 C CA . ASN A 1 136 ? -7.285 9.981 -3.218 1.00 81.94 136 ASN A CA 1
ATOM 1062 C C . ASN A 1 136 ? -8.541 9.103 -3.305 1.00 81.94 136 ASN A C 1
ATOM 1064 O O . ASN A 1 136 ? -9.050 8.861 -4.401 1.00 81.94 136 ASN A O 1
ATOM 1068 N N . PHE A 1 137 ? -9.028 8.606 -2.166 1.00 77.56 137 PHE A N 1
ATOM 1069 C CA . PHE A 1 137 ? -10.147 7.658 -2.130 1.00 77.56 137 PHE A CA 1
ATOM 1070 C C . PHE A 1 137 ? -11.443 8.213 -2.739 1.00 77.56 137 PHE A C 1
ATOM 1072 O O . PHE A 1 137 ? -12.222 7.432 -3.281 1.00 77.56 137 PHE A O 1
ATOM 1079 N N . ASP A 1 138 ? -11.631 9.535 -2.759 1.00 80.12 138 ASP A N 1
ATOM 1080 C CA . ASP A 1 138 ? -12.799 10.170 -3.384 1.00 80.12 138 ASP A CA 1
ATOM 1081 C C . ASP A 1 138 ? -12.805 10.015 -4.917 1.00 80.12 138 ASP A C 1
ATOM 1083 O O . ASP A 1 138 ? -13.858 10.024 -5.557 1.00 80.12 138 ASP A O 1
ATOM 1087 N N . GLU A 1 139 ? -11.633 9.832 -5.530 1.00 80.12 139 GLU A N 1
ATOM 1088 C CA . GLU A 1 139 ? -11.500 9.615 -6.973 1.00 80.12 139 GLU A CA 1
ATOM 1089 C C . GLU A 1 139 ? -11.582 8.134 -7.366 1.00 80.12 139 GLU A C 1
ATOM 1091 O O . GLU A 1 139 ? -11.870 7.817 -8.523 1.00 80.12 139 GLU A O 1
ATOM 1096 N N . TRP A 1 140 ? -11.326 7.216 -6.431 1.00 83.81 140 TRP A N 1
ATOM 1097 C CA . TRP A 1 140 ? -11.262 5.770 -6.667 1.00 83.81 140 TRP A CA 1
ATOM 1098 C C . TRP A 1 140 ? -12.631 5.100 -6.516 1.00 83.81 140 TRP A C 1
ATOM 1100 O O . TRP A 1 140 ? -12.852 4.240 -5.666 1.00 83.81 140 TRP A O 1
ATOM 1110 N N . ASN A 1 141 ? -13.563 5.477 -7.390 1.00 83.69 141 ASN A N 1
ATOM 1111 C CA . ASN A 1 141 ? -14.858 4.808 -7.499 1.00 83.69 141 ASN A CA 1
ATOM 1112 C C . ASN A 1 141 ? -14.778 3.511 -8.333 1.00 83.69 141 ASN A C 1
ATOM 1114 O O . ASN A 1 141 ? -13.784 3.229 -9.007 1.00 83.69 141 ASN A O 1
ATOM 1118 N N . ALA A 1 142 ? -15.864 2.730 -8.325 1.00 85.12 142 ALA A N 1
ATOM 1119 C CA . ALA A 1 142 ? -15.946 1.458 -9.047 1.00 85.12 142 ALA A CA 1
ATOM 1120 C C . ALA A 1 142 ? -15.644 1.588 -10.552 1.00 85.12 142 ALA A C 1
ATOM 1122 O O . ALA A 1 142 ? -15.029 0.696 -11.132 1.00 85.12 142 ALA A O 1
ATOM 1123 N N . MET A 1 143 ? -16.026 2.703 -11.184 1.00 87.81 143 MET A N 1
ATOM 1124 C CA . MET A 1 143 ? -15.758 2.934 -12.604 1.00 87.81 143 MET A CA 1
ATOM 1125 C C . MET A 1 143 ? -14.258 3.112 -12.863 1.00 87.81 143 MET A C 1
ATOM 1127 O O . MET A 1 143 ? -13.718 2.417 -13.720 1.00 87.81 143 MET A O 1
ATOM 1131 N N . LYS A 1 144 ? -13.579 3.977 -12.093 1.00 88.31 144 LYS A N 1
ATOM 1132 C CA . LYS A 1 144 ? -12.125 4.195 -12.208 1.00 88.31 144 LYS A CA 1
ATOM 1133 C C . LYS A 1 144 ? -11.340 2.923 -11.893 1.00 88.31 144 LYS A C 1
ATOM 1135 O O . LYS A 1 144 ? -10.352 2.620 -12.560 1.00 88.31 144 LYS A O 1
ATOM 1140 N N . TYR A 1 145 ? -11.789 2.152 -10.905 1.00 89.00 145 TYR A N 1
ATOM 1141 C CA . TYR A 1 145 ? -11.195 0.858 -10.584 1.00 89.00 145 TYR A CA 1
ATOM 1142 C C . TYR A 1 145 ? -11.274 -0.117 -11.766 1.00 89.00 145 TYR A C 1
ATOM 1144 O O . TYR A 1 145 ? -10.256 -0.662 -12.193 1.00 89.00 145 TYR A O 1
ATOM 1152 N N . LEU A 1 146 ? -12.464 -0.295 -12.346 1.00 90.81 146 LEU A N 1
ATOM 1153 C CA . LEU A 1 146 ? -12.655 -1.228 -13.457 1.00 90.81 146 LEU A CA 1
ATOM 1154 C C . LEU A 1 146 ? -11.930 -0.789 -14.724 1.00 90.81 146 LEU A C 1
ATOM 1156 O O . LEU A 1 146 ? -11.278 -1.618 -15.361 1.00 90.81 146 LEU A O 1
ATOM 1160 N N . SER A 1 147 ? -11.966 0.501 -15.061 1.00 93.19 147 SER A N 1
ATOM 1161 C CA . SER A 1 147 ? -11.206 1.018 -16.201 1.00 93.19 147 SER A CA 1
ATOM 1162 C C . SER A 1 147 ? -9.702 0.800 -16.012 1.00 93.19 147 SER A C 1
ATOM 1164 O O . SER A 1 147 ? -9.016 0.431 -16.963 1.00 93.19 147 SER A O 1
ATOM 1166 N N . SER A 1 148 ? -9.197 0.930 -14.780 1.00 93.44 148 SER A N 1
ATOM 1167 C CA . SER A 1 148 ? -7.795 0.648 -14.448 1.00 93.44 148 SER A CA 1
ATOM 1168 C C . SER A 1 148 ? -7.433 -0.823 -14.669 1.00 93.44 148 SER A C 1
ATOM 1170 O O . SER A 1 148 ? -6.404 -1.122 -15.277 1.00 93.44 148 SER A O 1
ATOM 1172 N N . ILE A 1 149 ? -8.284 -1.755 -14.224 1.00 93.12 149 ILE A N 1
ATOM 1173 C CA . ILE A 1 149 ? -8.083 -3.199 -14.436 1.00 93.12 149 ILE A CA 1
ATOM 1174 C C . ILE A 1 149 ? -8.105 -3.540 -15.929 1.00 93.12 149 ILE A C 1
ATOM 1176 O O . ILE A 1 149 ? -7.242 -4.276 -16.412 1.00 93.12 149 ILE A O 1
ATOM 1180 N N . GLN A 1 150 ? -9.049 -2.980 -16.683 1.00 95.00 150 GLN A N 1
ATOM 1181 C CA . GLN A 1 150 ? -9.141 -3.188 -18.127 1.00 95.00 150 GLN A CA 1
ATOM 1182 C C . GLN A 1 150 ? -7.911 -2.655 -18.862 1.00 95.00 150 GLN A C 1
ATOM 1184 O O . GLN A 1 150 ? -7.376 -3.351 -19.727 1.00 95.00 150 GLN A O 1
ATOM 1189 N N . LEU A 1 151 ? -7.427 -1.471 -18.487 1.00 95.00 151 LEU A N 1
ATOM 1190 C CA . LEU A 1 151 ? -6.213 -0.889 -19.047 1.00 95.00 151 LEU A CA 1
ATOM 1191 C C . LEU A 1 151 ? -4.988 -1.776 -18.767 1.00 95.00 151 LEU A C 1
ATOM 1193 O O . LEU A 1 151 ? -4.207 -2.051 -19.679 1.00 95.00 151 LEU A O 1
ATOM 1197 N N . MET A 1 152 ? -4.861 -2.314 -17.546 1.00 94.25 152 MET A N 1
ATOM 1198 C CA . MET A 1 152 ? -3.803 -3.277 -17.206 1.00 94.25 152 MET A CA 1
ATOM 1199 C C . MET A 1 152 ? -3.907 -4.553 -18.048 1.00 94.25 152 MET A C 1
ATOM 1201 O O . MET A 1 152 ? -2.912 -4.988 -18.624 1.00 94.25 152 MET A O 1
ATOM 1205 N N . LYS A 1 153 ? -5.105 -5.127 -18.204 1.00 93.94 153 LYS A N 1
ATOM 1206 C CA . LYS A 1 153 ? -5.322 -6.312 -19.052 1.00 93.94 153 LYS A CA 1
ATOM 1207 C C . LYS A 1 153 ? -4.961 -6.051 -20.514 1.00 93.94 153 LYS A C 1
ATOM 1209 O O . LYS A 1 153 ? -4.337 -6.899 -21.150 1.00 93.94 153 LYS A O 1
ATOM 1214 N N . GLN A 1 154 ? -5.351 -4.898 -21.057 1.00 94.62 154 GLN A N 1
ATOM 1215 C CA . GLN A 1 154 ? -4.999 -4.508 -22.423 1.00 94.62 154 GLN A CA 1
ATOM 1216 C C . GLN A 1 154 ? -3.488 -4.392 -22.587 1.00 94.62 154 GLN A C 1
ATOM 1218 O O . GLN A 1 154 ? -2.944 -4.934 -23.545 1.00 94.62 154 GLN A O 1
ATOM 1223 N N . PHE A 1 155 ? -2.807 -3.743 -21.646 1.00 92.25 155 PHE A N 1
ATOM 1224 C CA . PHE A 1 155 ? -1.355 -3.622 -21.670 1.00 92.25 155 PHE A CA 1
ATOM 1225 C C . PHE A 1 155 ? -0.661 -4.988 -21.674 1.00 92.25 155 PHE A C 1
ATOM 1227 O O . PHE A 1 155 ? 0.168 -5.245 -22.543 1.00 92.25 155 PHE A O 1
ATOM 1234 N N . ILE A 1 156 ? -1.059 -5.896 -20.778 1.00 91.00 156 ILE A N 1
ATOM 1235 C CA . ILE A 1 156 ? -0.486 -7.247 -20.688 1.00 91.00 156 ILE A CA 1
ATOM 1236 C C . ILE A 1 156 ? -0.666 -8.028 -21.998 1.00 91.00 156 ILE A C 1
ATOM 1238 O O . ILE A 1 156 ? 0.300 -8.611 -22.484 1.00 91.00 156 ILE A O 1
ATOM 1242 N N . LYS A 1 157 ? -1.851 -7.962 -22.619 1.00 90.38 157 LYS A N 1
ATOM 1243 C CA . LYS A 1 157 ? -2.125 -8.619 -23.912 1.00 90.38 157 LYS A CA 1
ATOM 1244 C C . LYS A 1 157 ? -1.245 -8.117 -25.055 1.00 90.38 157 LYS A C 1
ATOM 1246 O O . LYS A 1 157 ? -0.938 -8.884 -25.959 1.00 90.38 157 LYS A O 1
ATOM 1251 N N . HIS A 1 158 ? -0.856 -6.842 -25.045 1.00 88.69 158 HIS A N 1
ATOM 1252 C CA . HIS A 1 158 ? 0.029 -6.296 -26.079 1.00 88.69 158 HIS A CA 1
ATOM 1253 C C . HIS A 1 158 ? 1.505 -6.636 -25.836 1.00 88.69 158 HIS A C 1
ATOM 1255 O O . HIS A 1 158 ? 2.297 -6.611 -26.776 1.00 88.69 158 HIS A O 1
ATOM 1261 N N . LEU A 1 159 ? 1.890 -6.965 -24.598 1.00 83.88 159 LEU A N 1
ATOM 1262 C CA . LEU A 1 159 ? 3.255 -7.389 -24.283 1.00 83.88 159 LEU A CA 1
ATOM 1263 C C . LEU A 1 159 ? 3.550 -8.832 -24.724 1.00 83.88 159 LEU A C 1
ATOM 1265 O O . LEU A 1 159 ? 4.725 -9.176 -24.852 1.00 83.88 159 LEU A O 1
ATOM 1269 N N . HIS A 1 160 ? 2.520 -9.655 -24.965 1.00 82.06 160 HIS A N 1
ATOM 1270 C CA . HIS A 1 160 ? 2.643 -11.051 -25.407 1.00 82.06 160 HIS A CA 1
ATOM 1271 C C . HIS A 1 160 ? 3.611 -11.869 -24.540 1.00 82.06 160 HIS A C 1
ATOM 1273 O O . HIS A 1 160 ? 4.531 -12.530 -25.031 1.00 82.06 160 HIS A O 1
ATOM 1279 N N . MET A 1 161 ? 3.442 -11.778 -23.220 1.00 77.62 161 MET A N 1
ATOM 1280 C CA . MET A 1 161 ? 4.366 -12.399 -22.274 1.00 77.62 161 MET A CA 1
ATOM 1281 C C . MET A 1 161 ? 4.067 -13.890 -22.075 1.00 77.62 161 MET A C 1
ATOM 1283 O O . MET A 1 161 ? 2.904 -14.286 -22.076 1.00 77.62 161 MET A O 1
ATOM 1287 N N . PRO A 1 162 ? 5.078 -14.727 -21.780 1.00 78.12 162 PRO A N 1
ATOM 1288 C CA . PRO A 1 162 ? 4.856 -16.144 -21.477 1.00 78.12 162 PRO A CA 1
ATOM 1289 C C . PRO A 1 162 ? 3.907 -16.390 -20.292 1.00 78.12 162 PRO A C 1
ATOM 1291 O O . PRO A 1 162 ? 3.198 -17.390 -20.268 1.00 78.12 162 PRO A O 1
ATOM 1294 N N . SER A 1 163 ? 3.879 -15.474 -19.318 1.00 79.62 163 SER A N 1
ATOM 1295 C CA . SER A 1 163 ? 3.006 -15.522 -18.138 1.00 79.62 163 SER A CA 1
ATOM 1296 C C . SER A 1 163 ? 1.680 -14.776 -18.318 1.00 79.62 163 SER A C 1
ATOM 1298 O O . SER A 1 163 ? 0.969 -14.561 -17.339 1.00 79.62 163 SER A O 1
ATOM 1300 N N . GLU A 1 164 ? 1.340 -14.360 -19.543 1.00 87.31 164 GLU A N 1
ATOM 1301 C CA . GLU A 1 164 ? 0.145 -13.561 -19.839 1.00 87.31 164 GLU A CA 1
ATOM 1302 C C . GLU A 1 164 ? -1.127 -14.175 -19.246 1.00 87.31 164 GLU A C 1
ATOM 1304 O O . GLU A 1 164 ? -1.872 -13.471 -18.571 1.00 87.31 164 GLU A O 1
ATOM 1309 N N . VAL A 1 165 ? -1.344 -15.482 -19.428 1.00 88.88 165 VAL A N 1
ATOM 1310 C CA . VAL A 1 165 ? -2.551 -16.173 -18.943 1.00 88.88 165 VAL A CA 1
ATOM 1311 C C . VAL A 1 165 ? -2.702 -16.033 -17.428 1.00 88.88 165 VAL A C 1
ATOM 1313 O O . VAL A 1 165 ? -3.735 -15.567 -16.963 1.00 88.88 165 VAL A O 1
ATOM 1316 N N . GLN A 1 166 ? -1.647 -16.340 -16.670 1.00 90.50 166 GLN A N 1
ATOM 1317 C CA . GLN A 1 166 ? -1.676 -16.264 -15.208 1.00 90.50 166 GLN A CA 1
ATOM 1318 C C . GLN A 1 166 ? -1.956 -14.836 -14.720 1.00 90.50 166 GLN A C 1
ATOM 1320 O O . GLN A 1 166 ? -2.801 -14.627 -13.857 1.00 90.50 166 GLN A O 1
ATOM 1325 N N . VAL A 1 167 ? -1.292 -13.839 -15.311 1.00 87.50 167 VAL A N 1
ATOM 1326 C CA . VAL A 1 167 ? -1.480 -12.432 -14.924 1.00 87.50 167 VAL A CA 1
ATOM 1327 C C . VAL A 1 167 ? -2.886 -11.939 -15.279 1.00 87.50 167 VAL A C 1
ATOM 1329 O O . VAL A 1 167 ? -3.485 -11.164 -14.533 1.00 87.50 167 VAL A O 1
ATOM 1332 N N . LEU A 1 168 ? -3.442 -12.374 -16.411 1.00 92.25 168 LEU A N 1
ATOM 1333 C CA . LEU A 1 168 ? -4.810 -12.036 -16.799 1.00 92.25 168 LEU A CA 1
ATOM 1334 C C . LEU A 1 168 ? -5.852 -12.708 -15.898 1.00 92.25 168 LEU A C 1
ATOM 1336 O O . LEU A 1 168 ? -6.873 -12.078 -15.600 1.00 92.25 168 LEU A O 1
ATOM 1340 N N . ASP A 1 169 ? -5.601 -13.937 -15.453 1.00 91.75 169 ASP A N 1
ATOM 1341 C CA . ASP A 1 169 ? -6.452 -14.642 -14.494 1.00 91.75 169 ASP A CA 1
ATOM 1342 C C . ASP A 1 169 ? -6.447 -13.924 -13.141 1.00 91.75 169 ASP A C 1
ATOM 1344 O O . ASP A 1 169 ? -7.519 -13.617 -12.611 1.00 91.75 169 ASP A O 1
ATOM 1348 N N . ASP A 1 170 ? -5.271 -13.527 -12.646 1.00 90.12 170 ASP A N 1
ATOM 1349 C CA . ASP A 1 170 ? -5.137 -12.725 -11.426 1.00 90.12 170 ASP A CA 1
ATOM 1350 C C . ASP A 1 170 ? -5.901 -11.400 -11.553 1.00 90.12 170 ASP A C 1
ATOM 1352 O O . ASP A 1 170 ? -6.715 -11.051 -10.696 1.00 90.12 170 ASP A O 1
ATOM 1356 N N . LEU A 1 171 ? -5.723 -10.670 -12.660 1.00 92.00 171 LEU A N 1
ATOM 1357 C CA . LEU A 1 171 ? -6.458 -9.426 -12.910 1.00 92.00 171 LEU A CA 1
ATOM 1358 C C . LEU A 1 171 ? -7.974 -9.648 -12.995 1.00 92.00 171 LEU A C 1
ATOM 1360 O O . LEU A 1 171 ? -8.739 -8.762 -12.625 1.00 92.00 171 LEU A O 1
ATOM 1364 N N . THR A 1 172 ? -8.430 -10.805 -13.475 1.00 91.94 172 THR A N 1
ATOM 1365 C CA . THR A 1 172 ? -9.859 -11.160 -13.515 1.00 91.94 172 THR A CA 1
ATOM 1366 C C . THR A 1 172 ? -10.396 -11.476 -12.127 1.00 91.94 172 THR A C 1
ATOM 1368 O O . THR A 1 172 ? -11.490 -11.037 -11.776 1.00 91.94 172 THR A O 1
ATOM 1371 N N . HIS A 1 173 ? -9.614 -12.172 -11.307 1.00 88.06 173 HIS A N 1
ATOM 1372 C CA . HIS A 1 173 ? -9.942 -12.394 -9.907 1.00 88.06 173 HIS A CA 1
ATOM 1373 C C . HIS A 1 173 ? -10.096 -11.063 -9.155 1.00 88.06 173 HIS A C 1
ATOM 1375 O O . HIS A 1 173 ? -11.087 -10.865 -8.446 1.00 88.06 173 HIS A O 1
ATOM 1381 N N . TRP A 1 174 ? -9.160 -10.131 -9.353 1.00 86.69 174 TRP A N 1
ATOM 1382 C CA . TRP A 1 174 ? -9.231 -8.788 -8.777 1.00 86.69 174 TRP A CA 1
ATOM 1383 C C . TRP A 1 174 ? -10.408 -7.980 -9.317 1.00 86.69 174 TRP A C 1
ATOM 1385 O O . TRP A 1 174 ? -11.086 -7.332 -8.533 1.00 86.69 174 TRP A O 1
ATOM 1395 N N . GLU A 1 175 ? -10.722 -8.069 -10.608 1.00 88.62 175 GLU A N 1
ATOM 1396 C CA . GLU A 1 175 ? -11.901 -7.412 -11.184 1.00 88.62 175 GLU A CA 1
ATOM 1397 C C . GLU A 1 175 ? -13.192 -7.814 -10.456 1.00 88.62 175 GLU A C 1
ATOM 1399 O O . GLU A 1 175 ? -13.960 -6.956 -10.022 1.00 88.62 175 GLU A O 1
ATOM 1404 N N . VAL A 1 176 ? -13.406 -9.120 -10.271 1.00 84.00 176 VAL A N 1
ATOM 1405 C CA . VAL A 1 176 ? -14.624 -9.662 -9.652 1.00 84.00 176 VAL A CA 1
ATOM 1406 C C . VAL A 1 176 ? -14.662 -9.372 -8.152 1.00 84.00 176 VAL A C 1
ATOM 1408 O O . VAL A 1 176 ? -15.692 -8.955 -7.620 1.00 84.00 176 VAL A O 1
ATOM 1411 N N . ASN A 1 177 ? -13.550 -9.577 -7.446 1.00 79.69 177 ASN A N 1
ATOM 1412 C CA . ASN A 1 177 ? -13.522 -9.422 -5.993 1.00 79.69 177 ASN A CA 1
ATOM 1413 C C . ASN A 1 177 ? -13.388 -7.963 -5.553 1.00 79.69 177 ASN A C 1
ATOM 1415 O O . ASN A 1 177 ? -13.977 -7.582 -4.543 1.00 79.69 177 ASN A O 1
ATOM 1419 N N . GLY A 1 178 ? -12.669 -7.140 -6.312 1.00 75.38 178 GLY A N 1
ATOM 1420 C CA . GLY A 1 178 ? -12.428 -5.726 -6.033 1.00 75.38 178 GLY A CA 1
ATOM 1421 C C . GLY A 1 178 ? -13.698 -4.882 -6.034 1.00 75.38 178 GLY A C 1
ATOM 1422 O O . GLY A 1 178 ? -13.852 -4.025 -5.166 1.00 75.38 178 GLY A O 1
ATOM 1423 N N . ILE A 1 179 ? -14.660 -5.173 -6.919 1.00 72.06 179 ILE A N 1
ATOM 1424 C CA . ILE A 1 179 ? -15.985 -4.527 -6.880 1.00 72.06 179 ILE A CA 1
ATOM 1425 C C . ILE A 1 179 ? -16.675 -4.803 -5.541 1.00 72.06 179 ILE A C 1
ATOM 1427 O O . ILE A 1 179 ? -17.185 -3.876 -4.913 1.00 72.06 179 ILE A O 1
ATOM 1431 N N . ASN A 1 180 ? -16.650 -6.055 -5.074 1.00 68.56 180 ASN A N 1
ATOM 1432 C CA . ASN A 1 180 ? -17.282 -6.424 -3.808 1.00 68.56 180 ASN A CA 1
ATOM 1433 C C . ASN A 1 180 ? -16.641 -5.686 -2.621 1.00 68.56 180 ASN A C 1
ATOM 1435 O O . ASN A 1 180 ? -17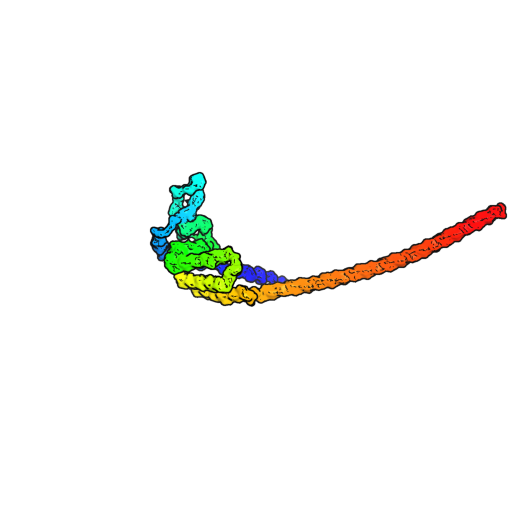.349 -5.342 -1.670 1.00 68.56 180 ASN A O 1
ATOM 1439 N N . PHE A 1 181 ? -15.324 -5.439 -2.671 1.00 65.75 181 PHE A N 1
ATOM 1440 C CA . PHE A 1 181 ? -14.610 -4.631 -1.678 1.00 65.75 181 PHE A CA 1
ATOM 1441 C C . PHE A 1 181 ? -15.042 -3.160 -1.724 1.00 65.75 181 PHE A C 1
ATOM 1443 O O . PHE A 1 181 ? -15.393 -2.603 -0.687 1.00 65.75 181 PHE A O 1
ATOM 1450 N N . LEU A 1 182 ? -15.081 -2.543 -2.911 1.00 67.06 182 LEU A N 1
ATOM 1451 C CA . LEU A 1 182 ? -15.467 -1.134 -3.079 1.00 67.06 182 LEU A CA 1
ATOM 1452 C C . LEU A 1 182 ? -16.935 -0.861 -2.728 1.00 67.06 182 LEU A C 1
ATOM 1454 O O . LEU A 1 182 ? -17.269 0.230 -2.278 1.00 67.06 182 LEU A O 1
ATOM 1458 N N . GLN A 1 183 ? -17.813 -1.847 -2.903 1.00 64.62 183 GLN A N 1
ATOM 1459 C CA . GLN A 1 183 ? -19.228 -1.759 -2.531 1.00 64.62 183 GLN A CA 1
ATOM 1460 C C . GLN A 1 183 ? -19.485 -2.051 -1.042 1.00 64.62 183 GLN A C 1
ATOM 1462 O O . GLN A 1 183 ? -20.637 -2.086 -0.615 1.00 64.62 183 GLN A O 1
ATOM 1467 N N . GLY A 1 184 ? -18.444 -2.294 -0.237 1.00 57.06 184 GLY A N 1
ATOM 1468 C CA . GLY A 1 184 ? -18.573 -2.594 1.194 1.00 57.06 184 GLY A CA 1
ATOM 1469 C C . GLY A 1 184 ? -19.157 -3.978 1.508 1.00 57.06 184 GLY A C 1
ATOM 1470 O O . GLY A 1 184 ? -19.097 -4.421 2.648 1.00 57.06 184 GLY A O 1
ATOM 1471 N N . THR A 1 185 ? -19.642 -4.709 0.504 1.00 55.88 185 THR A N 1
ATOM 1472 C CA . THR A 1 185 ? -20.131 -6.097 0.599 1.00 55.88 185 THR A CA 1
ATOM 1473 C C . THR A 1 185 ? -19.065 -7.111 1.025 1.00 55.88 185 THR A C 1
ATOM 1475 O O . THR A 1 185 ? -19.404 -8.201 1.478 1.00 55.88 185 THR A O 1
ATOM 1478 N N . ARG A 1 186 ? -17.778 -6.774 0.869 1.00 48.34 186 ARG A N 1
ATOM 1479 C CA . ARG A 1 186 ? -16.625 -7.614 1.225 1.00 48.34 186 ARG A CA 1
ATOM 1480 C C . ARG A 1 186 ? -15.530 -6.871 1.998 1.00 48.34 186 ARG A C 1
ATOM 1482 O O . ARG A 1 186 ? -14.392 -7.322 1.971 1.00 48.34 186 ARG A O 1
ATOM 1489 N N . LEU A 1 187 ? -15.816 -5.794 2.741 1.00 52.16 187 LEU A N 1
ATOM 1490 C CA . LEU A 1 187 ? -14.977 -5.560 3.932 1.00 52.16 187 LEU A CA 1
ATOM 1491 C C . LEU A 1 187 ? -15.135 -6.834 4.754 1.00 52.16 187 LEU A C 1
ATOM 1493 O O . LEU A 1 187 ? -16.240 -7.092 5.220 1.00 52.16 187 LEU A O 1
ATOM 1497 N N . GLY A 1 188 ? -14.111 -7.697 4.698 1.00 55.16 188 GLY A N 1
ATOM 1498 C CA . GLY A 1 188 ? -14.279 -9.144 4.804 1.00 55.16 188 GLY A CA 1
ATOM 1499 C C . GLY A 1 188 ? -15.221 -9.475 5.942 1.00 55.16 188 GLY A C 1
ATOM 1500 O O . GLY A 1 188 ? -15.025 -8.955 7.036 1.00 55.16 188 GLY A O 1
ATOM 1501 N N . LEU A 1 189 ? -16.250 -10.287 5.682 1.00 57.91 189 LEU A N 1
ATOM 1502 C CA . LEU A 1 189 ? -17.162 -10.757 6.731 1.00 57.91 189 LEU A CA 1
ATOM 1503 C C . LEU A 1 189 ? -16.370 -11.191 7.974 1.00 57.91 189 LEU A C 1
ATOM 1505 O O . LEU A 1 189 ? -16.769 -10.874 9.077 1.00 57.91 189 LEU A O 1
ATOM 1509 N N . GLU A 1 190 ? -15.172 -11.747 7.782 1.00 64.12 190 GLU A N 1
ATOM 1510 C CA . GLU A 1 190 ? -14.179 -12.036 8.820 1.00 64.12 190 GLU A CA 1
ATOM 1511 C C . GLU A 1 190 ? -13.724 -10.830 9.662 1.00 64.12 190 GLU A C 1
ATOM 1513 O O . GLU A 1 190 ? -13.679 -10.932 10.880 1.00 64.12 190 GLU A O 1
ATOM 1518 N N . VAL A 1 191 ? -13.390 -9.681 9.063 1.00 70.81 191 VAL A N 1
ATOM 1519 C CA . VAL A 1 191 ? -13.007 -8.464 9.804 1.00 70.81 191 VAL A CA 1
ATOM 1520 C C . VAL A 1 191 ? -14.204 -7.912 10.568 1.00 70.81 191 VAL A C 1
ATOM 1522 O O . VAL A 1 191 ? -14.061 -7.510 11.719 1.00 70.81 191 VAL A O 1
ATOM 1525 N N . VAL A 1 192 ? -15.388 -7.907 9.953 1.00 72.50 192 VAL A N 1
ATOM 1526 C CA . VAL A 1 192 ? -16.619 -7.445 10.608 1.00 72.50 192 VAL A CA 1
ATOM 1527 C C . VAL A 1 192 ? -17.012 -8.384 11.750 1.00 72.50 192 VAL A C 1
ATOM 1529 O O . VAL A 1 192 ? -17.345 -7.909 12.833 1.00 72.50 192 VAL A O 1
ATOM 1532 N N . ASP A 1 193 ? -16.914 -9.695 11.550 1.00 79.19 193 ASP A N 1
ATOM 1533 C CA . ASP A 1 193 ? -17.177 -10.716 12.564 1.00 79.19 193 ASP A CA 1
ATOM 1534 C C . ASP A 1 193 ? -16.167 -10.636 13.708 1.00 79.19 193 ASP A C 1
ATOM 1536 O O . ASP A 1 193 ? -16.559 -10.685 14.873 1.00 79.19 193 ASP A O 1
ATOM 1540 N N . GLU A 1 194 ? -14.882 -10.439 13.411 1.00 81.94 194 GLU A N 1
ATOM 1541 C CA . GLU A 1 194 ? -13.843 -10.316 14.433 1.00 81.94 194 GLU A CA 1
ATOM 1542 C C . GLU A 1 194 ? -13.981 -9.003 15.218 1.00 81.94 194 GLU A C 1
ATOM 1544 O O . GLU A 1 194 ? -13.826 -8.988 16.441 1.00 81.94 194 GLU A O 1
ATOM 1549 N N . VAL A 1 195 ? -14.343 -7.900 14.557 1.00 82.69 195 VAL A N 1
ATOM 1550 C CA . VAL A 1 195 ? -14.675 -6.634 15.229 1.00 82.69 195 VAL A CA 1
ATOM 1551 C C . VAL A 1 195 ? -15.919 -6.805 16.099 1.00 82.69 195 VAL A C 1
ATOM 1553 O O . VAL A 1 195 ? -15.894 -6.430 17.271 1.00 82.69 195 VAL A O 1
ATOM 1556 N N . ASN A 1 196 ? -16.981 -7.428 15.585 1.00 85.44 196 ASN A N 1
ATOM 1557 C CA . ASN A 1 196 ? -18.198 -7.701 16.349 1.00 85.44 196 ASN A CA 1
ATOM 1558 C C . ASN A 1 196 ? -17.915 -8.584 17.565 1.00 85.44 196 ASN A C 1
ATOM 1560 O O . ASN A 1 196 ? -18.401 -8.303 18.660 1.00 85.44 196 ASN A O 1
ATOM 1564 N N . LYS A 1 197 ? -17.086 -9.615 17.413 1.00 91.12 197 LYS A N 1
ATOM 1565 C CA . LYS A 1 197 ? -16.673 -10.497 18.505 1.00 91.12 197 LYS A CA 1
ATOM 1566 C C . LYS A 1 197 ? -15.901 -9.740 19.586 1.00 91.12 197 LYS A C 1
ATOM 1568 O O . LYS A 1 197 ? -16.202 -9.904 20.769 1.00 91.12 197 LYS A O 1
ATOM 1573 N N . HIS A 1 198 ? -14.962 -8.875 19.202 1.00 89.69 198 HIS A N 1
ATOM 1574 C CA . HIS A 1 198 ? -14.247 -8.024 20.155 1.00 89.69 198 HIS A CA 1
ATOM 1575 C C . HIS A 1 198 ? -15.179 -7.033 20.860 1.00 89.69 198 HIS A C 1
ATOM 1577 O O . HIS A 1 198 ? -15.068 -6.859 22.074 1.00 89.69 198 HIS A O 1
ATOM 1583 N N . ILE A 1 199 ? -16.136 -6.437 20.142 1.00 93.69 199 ILE A N 1
ATOM 1584 C CA . ILE A 1 199 ? -17.146 -5.541 20.725 1.00 93.69 199 ILE A CA 1
ATOM 1585 C C . ILE A 1 199 ? -18.014 -6.288 21.747 1.00 93.69 199 ILE A C 1
ATOM 1587 O O . ILE A 1 199 ? -18.236 -5.775 22.842 1.00 93.69 199 ILE A O 1
ATOM 1591 N N . GLN A 1 200 ? -18.460 -7.509 21.441 1.00 94.31 200 GLN A N 1
ATOM 1592 C CA . GLN A 1 200 ? -19.260 -8.327 22.362 1.00 94.31 200 GLN A CA 1
ATOM 1593 C C . GLN A 1 200 ? -18.471 -8.725 23.615 1.00 94.31 200 GLN A C 1
ATOM 1595 O O . GLN A 1 200 ? -18.982 -8.617 24.731 1.00 94.31 200 GLN A O 1
ATOM 1600 N N . SER A 1 201 ? -17.206 -9.121 23.452 1.00 95.44 201 SER A N 1
ATOM 1601 C CA . SER A 1 201 ? -16.330 -9.430 24.587 1.00 95.44 201 SER A CA 1
ATOM 1602 C C . SER A 1 201 ? -16.095 -8.204 25.473 1.00 95.44 201 SER A C 1
ATOM 1604 O O . SER A 1 201 ? -16.101 -8.323 26.698 1.00 95.44 201 SER A O 1
ATOM 1606 N N . LEU A 1 202 ? -15.904 -7.026 24.871 1.00 94.25 202 LEU A N 1
ATOM 1607 C CA . LEU A 1 202 ? -15.744 -5.778 25.611 1.00 94.25 202 LEU A CA 1
ATOM 1608 C C . LEU A 1 202 ? -17.031 -5.407 26.358 1.00 94.25 202 LEU A C 1
ATOM 1610 O O . LEU A 1 202 ? -16.969 -5.021 27.522 1.00 94.25 202 LEU A O 1
ATOM 1614 N N . ALA A 1 203 ? -18.193 -5.566 25.722 1.00 94.81 203 ALA A N 1
ATOM 1615 C CA . ALA A 1 203 ? -19.486 -5.310 26.348 1.00 94.81 203 ALA A CA 1
ATOM 1616 C C . ALA A 1 203 ? -19.713 -6.206 27.578 1.00 94.81 203 ALA A C 1
ATOM 1618 O O . ALA A 1 203 ? -20.115 -5.706 28.628 1.00 94.81 203 ALA A O 1
ATOM 1619 N N . GLN A 1 204 ? -19.392 -7.502 27.485 1.00 95.38 204 GLN A N 1
ATOM 1620 C CA . GLN A 1 204 ? -19.458 -8.418 28.630 1.00 95.38 204 GLN A CA 1
ATOM 1621 C C . GLN A 1 204 ? -18.521 -7.998 29.764 1.00 95.38 204 GLN A C 1
ATOM 1623 O O . GLN A 1 204 ? -18.938 -7.970 30.919 1.00 95.38 204 GLN A O 1
ATOM 1628 N N . TYR A 1 205 ? -17.284 -7.619 29.442 1.00 94.81 205 TYR A N 1
ATOM 1629 C CA . TYR A 1 205 ? -16.322 -7.166 30.445 1.00 94.81 205 TYR A CA 1
ATOM 1630 C C . TYR A 1 205 ? -16.794 -5.898 31.173 1.00 94.81 205 TYR A C 1
ATOM 1632 O O . TYR A 1 205 ? -16.693 -5.805 32.395 1.00 94.81 205 TYR A O 1
ATOM 1640 N N . VAL A 1 206 ? -17.369 -4.936 30.445 1.00 94.56 206 VAL A N 1
ATOM 1641 C CA . VAL A 1 206 ? -17.928 -3.708 31.035 1.00 94.56 206 VAL A CA 1
ATOM 1642 C C . VAL A 1 206 ? -19.117 -4.010 31.952 1.00 94.56 206 VAL A C 1
ATOM 1644 O O . VAL A 1 206 ? -19.230 -3.399 33.015 1.00 94.56 206 VAL A O 1
ATOM 1647 N N . LEU A 1 207 ? -19.988 -4.954 31.581 1.00 94.25 207 LEU A N 1
ATOM 1648 C CA . LEU A 1 207 ? -21.097 -5.385 32.440 1.00 94.25 207 LEU A CA 1
ATOM 1649 C C . LEU A 1 207 ? -20.592 -6.056 33.721 1.00 94.25 207 LEU A C 1
ATOM 1651 O O . LEU A 1 207 ? -21.050 -5.705 34.803 1.00 94.25 207 LEU A O 1
ATOM 1655 N N . GLN A 1 208 ? -19.599 -6.939 33.616 1.00 94.62 208 GLN A N 1
ATOM 1656 C CA . GLN A 1 208 ? -19.007 -7.588 34.783 1.00 94.62 208 GLN A CA 1
ATOM 1657 C C . GLN A 1 208 ? -18.360 -6.573 35.735 1.00 94.62 208 GLN A C 1
ATOM 1659 O O . GLN A 1 208 ? -18.604 -6.615 36.936 1.00 94.62 208 GLN A O 1
ATOM 1664 N N . LEU A 1 209 ? -17.605 -5.604 35.204 1.00 93.38 209 LEU A N 1
ATOM 1665 C CA . LEU A 1 209 ? -17.025 -4.529 36.014 1.00 93.38 209 LEU A CA 1
ATOM 1666 C C . LEU A 1 209 ? -18.090 -3.714 36.758 1.00 93.38 209 LEU A C 1
ATOM 1668 O O . LEU A 1 209 ? -17.866 -3.293 37.894 1.00 93.38 209 LEU A O 1
ATOM 1672 N N . LYS A 1 210 ? -19.241 -3.475 36.122 1.00 93.50 210 LYS A N 1
ATOM 1673 C CA . LYS A 1 210 ? -20.365 -2.778 36.753 1.00 93.50 210 LYS A CA 1
ATOM 1674 C C . LYS A 1 210 ? -20.930 -3.588 37.922 1.00 93.50 210 LYS A C 1
ATOM 1676 O O . LYS A 1 210 ? -21.170 -3.015 38.986 1.00 93.50 210 LYS A O 1
ATOM 1681 N N . ASP A 1 211 ? -21.119 -4.889 37.737 1.00 94.19 211 ASP A N 1
ATOM 1682 C CA . ASP A 1 211 ? -21.669 -5.773 38.766 1.00 94.19 211 ASP A CA 1
ATOM 1683 C C . ASP A 1 211 ? -20.697 -5.930 39.946 1.00 94.19 211 ASP A C 1
ATOM 1685 O O . ASP A 1 211 ? -21.098 -5.758 41.101 1.00 94.19 211 ASP A O 1
ATOM 1689 N N . ASP A 1 212 ? -19.406 -6.132 39.670 1.00 93.19 212 ASP A N 1
ATOM 1690 C CA . ASP A 1 212 ? -18.353 -6.216 40.689 1.00 93.19 212 ASP A CA 1
ATOM 1691 C C . ASP A 1 212 ? -18.255 -4.912 41.496 1.00 93.19 212 ASP A C 1
ATOM 1693 O O . ASP A 1 212 ? -18.179 -4.929 42.729 1.00 93.19 212 ASP A O 1
ATOM 1697 N N . SER A 1 213 ? -18.322 -3.764 40.813 1.00 92.50 213 SER A N 1
ATOM 1698 C CA . SER A 1 213 ? -18.329 -2.451 41.462 1.00 92.50 213 SER A CA 1
ATOM 1699 C C . SER A 1 213 ? -19.550 -2.268 42.366 1.00 92.50 213 SER A C 1
ATOM 1701 O O . SER A 1 213 ? -19.407 -1.785 43.493 1.00 92.50 213 SER A O 1
ATOM 1703 N N . SER A 1 214 ? -20.735 -2.696 41.920 1.00 91.81 214 SER A N 1
ATOM 1704 C CA . SER A 1 214 ? -21.951 -2.642 42.735 1.00 91.81 214 SER A CA 1
ATOM 1705 C C . SER A 1 214 ? -21.859 -3.560 43.954 1.00 91.81 214 SER A C 1
ATOM 1707 O O . SER A 1 214 ? -22.250 -3.159 45.050 1.00 91.81 214 SER A O 1
ATOM 1709 N N . SER A 1 215 ? -21.326 -4.772 43.788 1.00 93.75 215 SER A N 1
ATOM 1710 C CA . SER A 1 215 ? -21.141 -5.727 44.883 1.00 93.75 215 SER A CA 1
ATOM 1711 C C . SER A 1 215 ? -20.183 -5.180 45.941 1.00 93.75 215 SER A C 1
ATOM 1713 O O . SER A 1 215 ? -20.495 -5.204 47.132 1.00 93.75 215 SER A O 1
ATOM 1715 N N . TYR A 1 216 ? -19.040 -4.633 45.517 1.00 92.00 216 TYR A N 1
ATOM 1716 C CA . TYR A 1 216 ? -18.071 -4.029 46.429 1.00 92.00 216 TYR A CA 1
ATOM 1717 C C . TYR A 1 216 ? -18.663 -2.824 47.171 1.00 92.00 216 TYR A C 1
ATOM 1719 O O . TYR A 1 216 ? -18.513 -2.707 48.386 1.00 92.00 216 TYR A O 1
ATOM 1727 N N . SER A 1 217 ? -19.394 -1.958 46.461 1.00 91.81 217 SER A N 1
ATOM 1728 C CA . SER A 1 217 ? -20.071 -0.808 47.067 1.00 91.81 217 SER A CA 1
ATOM 1729 C C . SER A 1 217 ? -21.062 -1.233 48.155 1.00 91.81 217 SER A C 1
ATOM 1731 O O . SER A 1 217 ? -21.087 -0.622 49.223 1.00 91.81 217 SER A O 1
ATOM 1733 N N . ASN A 1 218 ? -21.847 -2.287 47.915 1.00 93.50 218 ASN A N 1
ATOM 1734 C CA . ASN A 1 218 ? -22.791 -2.813 48.903 1.00 93.50 218 ASN A CA 1
ATOM 1735 C C . ASN A 1 218 ? -22.064 -3.390 50.124 1.00 93.50 218 ASN A C 1
ATOM 1737 O O . ASN A 1 218 ? -22.425 -3.083 51.254 1.00 93.50 218 ASN A O 1
ATOM 1741 N N . GLN A 1 219 ? -20.980 -4.139 49.916 1.00 95.06 219 GLN A N 1
ATOM 1742 C CA . GLN A 1 219 ? -20.198 -4.710 51.015 1.00 95.06 219 GLN A CA 1
ATOM 1743 C C . GLN A 1 219 ? -19.569 -3.632 51.914 1.00 95.06 219 GLN A C 1
ATOM 1745 O O . GLN A 1 219 ? -19.548 -3.764 53.144 1.00 95.06 219 GLN A O 1
ATOM 1750 N N . VAL A 1 220 ? -19.066 -2.550 51.311 1.00 94.75 220 VAL A N 1
ATOM 1751 C CA . VAL A 1 220 ? -18.556 -1.389 52.052 1.00 94.75 220 VAL A CA 1
ATOM 1752 C C . VAL A 1 220 ? -19.691 -0.696 52.803 1.00 94.75 220 VAL A C 1
ATOM 1754 O O . VAL A 1 220 ? -19.518 -0.357 53.972 1.00 94.75 220 VAL A O 1
ATOM 1757 N N . HIS A 1 221 ? -20.855 -0.521 52.170 1.00 95.50 221 HIS A N 1
ATOM 1758 C CA . HIS A 1 221 ? -22.027 0.068 52.814 1.00 95.50 221 HIS A CA 1
ATOM 1759 C C . HIS A 1 221 ? -22.460 -0.730 54.052 1.00 95.50 221 HIS A C 1
ATOM 1761 O O . HIS A 1 221 ? -22.569 -0.152 55.132 1.00 95.50 221 HIS A O 1
ATOM 1767 N N . ASP A 1 222 ? -22.604 -2.050 53.932 1.00 96.38 222 ASP A N 1
ATOM 1768 C CA . ASP A 1 222 ? -23.003 -2.928 55.039 1.00 96.38 222 ASP A CA 1
ATOM 1769 C C . ASP A 1 222 ? -21.999 -2.868 56.199 1.00 96.38 222 ASP A C 1
ATOM 1771 O O . ASP A 1 222 ? -22.378 -2.779 57.369 1.00 96.38 222 ASP A O 1
ATOM 1775 N N . SER A 1 223 ? -20.702 -2.837 55.877 1.00 96.94 223 SER A N 1
ATOM 1776 C CA . SER A 1 223 ? -19.635 -2.700 56.875 1.00 96.94 223 SER A CA 1
ATOM 1777 C C . SER A 1 223 ? -19.706 -1.356 57.609 1.00 96.94 223 SER A C 1
ATOM 1779 O O . SER A 1 223 ? -19.545 -1.305 58.829 1.00 96.94 223 SER A O 1
ATOM 1781 N N . LEU A 1 224 ? -19.979 -0.263 56.891 1.00 96.38 224 LEU A N 1
ATOM 1782 C CA . LEU A 1 224 ? -20.142 1.065 57.488 1.00 96.38 224 LEU A CA 1
ATOM 1783 C C . LEU A 1 224 ? -21.389 1.149 58.374 1.00 96.38 224 LEU A C 1
ATOM 1785 O O . LEU A 1 224 ? -21.331 1.775 59.432 1.00 96.38 224 LEU A O 1
ATOM 1789 N N . VAL A 1 225 ? -22.488 0.497 57.989 1.00 97.31 225 VAL A N 1
ATOM 1790 C CA . VAL A 1 225 ? -23.706 0.414 58.810 1.00 97.31 225 VAL A CA 1
ATOM 1791 C C . VAL A 1 225 ? -23.425 -0.316 60.125 1.00 97.31 225 VAL A C 1
ATOM 1793 O O . VAL A 1 225 ? -23.821 0.169 61.186 1.00 97.31 225 VAL A O 1
ATOM 1796 N N . LEU A 1 226 ? -22.694 -1.434 60.086 1.00 97.00 226 LEU A N 1
ATOM 1797 C CA . LEU A 1 226 ? -22.291 -2.160 61.296 1.00 97.00 226 LEU A CA 1
ATOM 1798 C C . LEU A 1 226 ? -21.439 -1.287 62.226 1.00 97.00 226 LEU A C 1
ATOM 1800 O O . LEU A 1 226 ? -21.767 -1.147 63.403 1.00 97.00 226 LEU A O 1
ATOM 1804 N N . ILE A 1 227 ? -20.407 -0.630 61.687 1.00 97.06 227 ILE A N 1
ATOM 1805 C CA . ILE A 1 227 ? -19.542 0.273 62.463 1.00 97.06 227 ILE A CA 1
ATOM 1806 C C . ILE A 1 227 ? -20.352 1.428 63.063 1.00 97.06 227 ILE A C 1
ATOM 1808 O O . ILE A 1 227 ? -20.159 1.781 64.226 1.00 97.06 227 ILE A O 1
ATOM 1812 N N . SER A 1 228 ? -21.273 2.013 62.294 1.00 97.19 228 SER A N 1
ATOM 1813 C CA . SER A 1 228 ? -22.123 3.107 62.765 1.00 97.19 228 SER A CA 1
ATOM 1814 C C . SER A 1 228 ? -23.014 2.672 63.930 1.00 97.19 228 SER A C 1
ATOM 1816 O O . SER A 1 228 ? -23.130 3.412 64.910 1.00 97.19 228 SER A O 1
ATOM 1818 N N . ASN A 1 229 ? -23.595 1.473 63.860 1.00 97.06 229 ASN A N 1
ATOM 1819 C CA . ASN A 1 229 ? -24.394 0.910 64.947 1.00 97.06 229 ASN A CA 1
ATOM 1820 C C . ASN A 1 229 ? -23.541 0.654 66.197 1.00 97.06 229 ASN A C 1
ATOM 1822 O O . ASN A 1 229 ? -23.946 1.017 67.303 1.00 97.06 229 ASN A O 1
ATOM 1826 N N . ASP A 1 230 ? -22.341 0.096 66.033 1.00 97.31 230 ASP A N 1
ATOM 1827 C CA . ASP A 1 230 ? -21.415 -0.152 67.141 1.00 97.31 230 ASP A CA 1
ATOM 1828 C C . ASP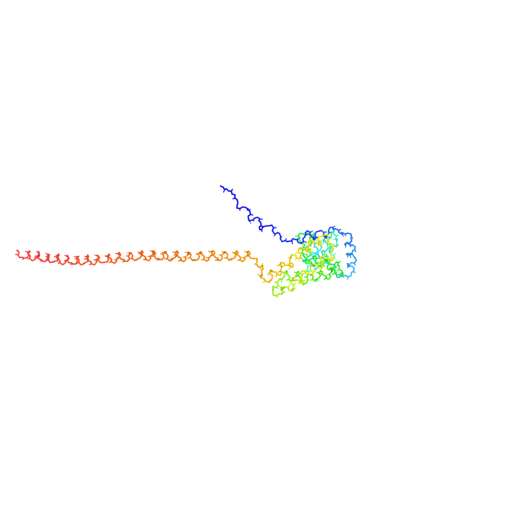 A 1 230 ? -20.969 1.143 67.827 1.00 97.31 230 ASP A C 1
ATOM 1830 O O . ASP A 1 230 ? -20.948 1.212 69.060 1.00 97.31 230 ASP A O 1
ATOM 1834 N N . MET A 1 231 ? -20.673 2.189 67.048 1.00 96.19 231 MET A N 1
ATOM 1835 C CA . MET A 1 231 ? -20.363 3.520 67.574 1.00 96.19 231 MET A CA 1
ATOM 1836 C C . MET A 1 231 ? -21.546 4.106 68.340 1.00 96.19 231 MET A C 1
ATOM 1838 O O . MET A 1 231 ? -21.368 4.579 69.461 1.00 96.19 231 MET A O 1
ATOM 1842 N N . SER A 1 232 ? -22.759 4.023 67.789 1.00 96.88 232 SER A N 1
ATOM 1843 C CA . SER A 1 232 ? -23.962 4.521 68.461 1.00 96.88 232 SER A CA 1
ATOM 1844 C C . SER A 1 232 ? -24.203 3.799 69.792 1.00 96.88 232 SER A C 1
ATOM 1846 O O . SER A 1 232 ? -24.487 4.437 70.808 1.00 96.88 232 SER A O 1
ATOM 1848 N N . ASN A 1 233 ? -24.016 2.478 69.821 1.00 96.38 233 ASN A N 1
ATOM 1849 C CA . ASN A 1 233 ? -24.105 1.679 71.043 1.00 96.38 233 ASN A CA 1
ATOM 1850 C C . ASN A 1 233 ? -23.011 2.054 72.057 1.00 96.38 233 ASN A C 1
ATOM 1852 O O . ASN A 1 233 ? -23.264 2.097 73.262 1.00 96.38 233 ASN A O 1
ATOM 1856 N N . ALA A 1 234 ? -21.786 2.327 71.598 1.00 96.00 234 ALA A N 1
ATOM 1857 C CA . ALA A 1 234 ? -20.693 2.767 72.460 1.00 96.00 234 ALA A CA 1
ATOM 1858 C C . ALA A 1 234 ? -20.961 4.147 73.078 1.00 96.00 234 ALA A C 1
ATOM 1860 O O . ALA A 1 234 ? -20.762 4.303 74.283 1.00 96.00 234 ALA A O 1
ATOM 1861 N N . CYS A 1 235 ? -21.476 5.104 72.299 1.00 96.12 235 CYS A N 1
ATOM 1862 C CA . CYS A 1 235 ? -21.894 6.414 72.799 1.00 96.12 235 CYS A CA 1
ATOM 1863 C C . CYS A 1 235 ? -22.965 6.284 73.888 1.00 96.12 235 CYS A C 1
ATOM 1865 O O . CYS A 1 235 ? -22.810 6.858 74.959 1.00 96.12 235 CYS A O 1
ATOM 1867 N N . GLN A 1 236 ? -23.986 5.443 73.687 1.00 95.81 236 GLN A N 1
ATOM 1868 C CA . GLN A 1 236 ? -25.008 5.206 74.716 1.00 95.81 236 GLN A CA 1
ATOM 1869 C C . GLN A 1 236 ? -24.428 4.631 76.016 1.00 95.81 236 GLN A C 1
ATOM 1871 O O . GLN A 1 236 ? -24.844 5.021 77.109 1.00 95.81 236 GLN A O 1
ATOM 1876 N N . ARG A 1 237 ? -23.458 3.710 75.918 1.00 95.50 237 ARG A N 1
ATOM 1877 C CA . ARG A 1 237 ? -22.762 3.169 77.098 1.00 95.50 237 ARG A CA 1
ATOM 1878 C C . ARG A 1 237 ? -21.920 4.231 77.804 1.00 95.50 237 ARG A C 1
ATOM 1880 O O . ARG A 1 237 ? -21.899 4.250 79.035 1.00 95.50 237 ARG A O 1
ATOM 1887 N N . MET A 1 238 ? -21.243 5.100 77.053 1.00 95.50 238 MET A N 1
ATOM 1888 C CA . MET A 1 238 ? -20.507 6.233 77.620 1.00 95.50 238 MET A CA 1
ATOM 1889 C C . MET A 1 238 ? -21.446 7.186 78.356 1.00 95.50 238 MET A C 1
ATOM 1891 O O . MET A 1 238 ? -21.202 7.465 79.524 1.00 95.50 238 MET A O 1
ATOM 1895 N N . ASP A 1 239 ? -22.562 7.579 77.739 1.00 95.69 239 ASP A N 1
ATOM 1896 C CA . ASP A 1 239 ? -23.557 8.455 78.366 1.00 95.69 239 ASP A CA 1
ATOM 1897 C C . ASP A 1 239 ? -24.112 7.855 79.664 1.00 95.69 239 ASP A C 1
ATOM 1899 O O . ASP A 1 239 ? -24.355 8.568 80.638 1.00 95.69 239 ASP A O 1
ATOM 1903 N N . GLN A 1 240 ? -24.328 6.535 79.697 1.00 95.31 240 GLN A N 1
ATOM 1904 C CA . GLN A 1 240 ? -24.754 5.855 80.918 1.00 95.31 240 GLN A CA 1
ATOM 1905 C C . GLN A 1 240 ? -23.665 5.891 81.993 1.00 95.31 240 GLN A C 1
ATOM 1907 O O . GLN A 1 240 ? -23.956 6.211 83.141 1.00 95.31 240 GLN A O 1
ATOM 1912 N N . THR A 1 241 ? -22.416 5.628 81.612 1.00 95.44 241 THR A N 1
ATOM 1913 C CA . THR A 1 241 ? -21.277 5.666 82.538 1.00 95.44 241 THR A CA 1
ATOM 1914 C C . THR A 1 241 ? -21.075 7.070 83.114 1.00 95.44 241 THR A C 1
ATOM 1916 O O . THR A 1 241 ? -20.862 7.206 84.315 1.00 95.44 241 THR A O 1
ATOM 1919 N N . ASP A 1 242 ? -21.207 8.121 82.301 1.00 96.00 242 ASP A N 1
ATOM 1920 C CA . ASP A 1 242 ? -21.105 9.515 82.753 1.00 96.00 242 ASP A CA 1
ATOM 1921 C C . ASP A 1 242 ? -22.215 9.882 83.748 1.00 96.00 242 ASP A C 1
ATOM 1923 O O . ASP A 1 242 ? -21.963 10.575 84.744 1.00 96.00 242 ASP A O 1
ATOM 1927 N N . ARG A 1 243 ? -23.441 9.381 83.531 1.00 95.06 243 ARG A N 1
ATOM 1928 C CA . ARG A 1 243 ? -24.542 9.515 84.499 1.00 95.06 243 ARG A CA 1
ATOM 1929 C C . ARG A 1 243 ? -24.216 8.811 85.814 1.00 95.06 243 ARG A C 1
ATOM 1931 O O . ARG A 1 243 ? -24.372 9.417 86.874 1.00 95.06 243 ARG A O 1
ATOM 1938 N N . ASP A 1 244 ? -23.725 7.579 85.746 1.00 95.25 244 ASP A N 1
ATOM 1939 C CA . ASP A 1 244 ? -23.391 6.780 86.928 1.00 95.25 244 ASP A CA 1
ATOM 1940 C C . ASP A 1 244 ? -22.243 7.424 87.732 1.00 95.25 244 ASP A C 1
ATOM 1942 O O . ASP A 1 244 ? -22.331 7.558 88.953 1.00 95.25 244 ASP A O 1
ATOM 1946 N N . VAL A 1 245 ? -21.194 7.918 87.062 1.00 94.81 245 VAL A N 1
ATOM 1947 C CA . VAL A 1 245 ? -20.080 8.649 87.698 1.00 94.81 245 VAL A CA 1
ATOM 1948 C C . VAL A 1 245 ? -20.565 9.944 88.352 1.00 94.81 245 VAL A C 1
ATOM 1950 O O . VAL A 1 245 ? -20.143 10.266 89.469 1.00 94.81 245 VAL A O 1
ATOM 1953 N N . SER A 1 246 ? -21.464 10.680 87.695 1.00 94.69 246 SER A N 1
ATOM 1954 C CA . SER A 1 246 ? -22.061 11.898 88.255 1.00 94.69 246 SER A CA 1
ATOM 1955 C C . SER A 1 246 ? -22.849 11.594 89.530 1.00 94.69 246 SER A C 1
ATOM 1957 O O . SER A 1 246 ? -22.682 12.283 90.538 1.00 94.69 246 SER A O 1
ATOM 1959 N N . GLN A 1 247 ? -23.640 10.519 89.521 1.00 94.38 247 GLN A N 1
ATOM 1960 C CA . GLN A 1 247 ? -24.405 10.058 90.678 1.00 94.38 247 GLN A CA 1
ATOM 1961 C C . GLN A 1 247 ? -23.487 9.649 91.844 1.00 94.38 247 GLN A C 1
ATOM 1963 O O . GLN A 1 247 ? -23.652 10.145 92.960 1.00 94.38 247 GLN A O 1
ATOM 1968 N N . ILE A 1 248 ? -22.458 8.835 91.581 1.00 94.88 248 ILE A N 1
ATOM 1969 C CA . ILE A 1 248 ? -21.461 8.434 92.590 1.00 94.88 248 ILE A CA 1
ATOM 1970 C C . ILE A 1 248 ? -20.753 9.664 93.174 1.00 94.88 248 ILE A C 1
ATOM 1972 O O . ILE A 1 248 ? -20.516 9.744 94.380 1.00 94.88 248 ILE A O 1
ATOM 1976 N N . THR A 1 249 ? -20.427 10.653 92.341 1.00 94.50 249 THR A N 1
ATOM 1977 C CA . THR A 1 249 ? -19.775 11.895 92.785 1.00 94.50 249 THR A CA 1
ATOM 1978 C C . THR A 1 249 ? -20.655 12.679 93.762 1.00 94.50 249 THR A C 1
ATOM 1980 O O . THR A 1 249 ? -20.150 13.191 94.770 1.00 94.50 249 THR A O 1
ATOM 1983 N N . ILE A 1 250 ? -21.966 12.744 93.507 1.00 93.50 250 ILE A N 1
ATOM 1984 C CA . ILE A 1 250 ? -22.944 13.348 94.422 1.00 93.50 250 ILE A CA 1
ATOM 1985 C C . ILE A 1 250 ? -22.981 12.569 95.744 1.00 93.50 250 ILE A C 1
ATOM 1987 O O . ILE A 1 250 ? -22.857 13.169 96.812 1.00 93.50 250 ILE A O 1
ATOM 1991 N N . GLU A 1 251 ? -23.075 11.240 95.691 1.00 93.69 251 GLU A N 1
ATOM 1992 C CA . GLU A 1 251 ? -23.138 10.378 96.880 1.00 93.69 251 GLU A CA 1
ATOM 1993 C C . GLU A 1 251 ? -21.885 10.488 97.760 1.00 93.69 251 GLU A C 1
ATOM 1995 O O . GLU A 1 251 ? -21.986 10.699 98.972 1.00 93.69 251 GLU 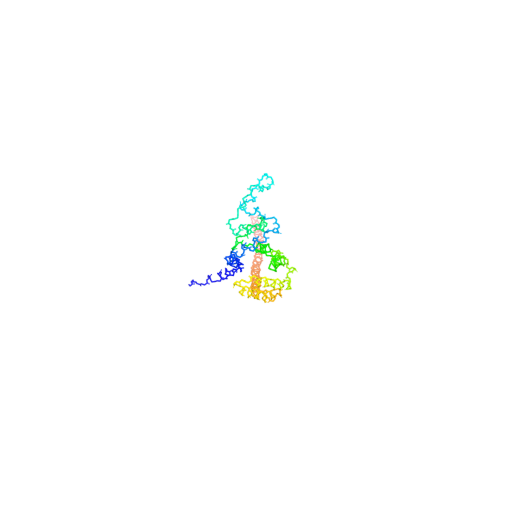A O 1
ATOM 2000 N N . VAL A 1 252 ? -20.693 10.432 97.159 1.00 93.12 252 VAL A N 1
ATOM 2001 C CA . VAL A 1 252 ? -19.415 10.608 97.870 1.00 93.12 252 VAL A CA 1
ATOM 2002 C C . VAL A 1 252 ? -19.334 11.992 98.517 1.00 93.12 252 VAL A C 1
ATOM 2004 O O . VAL A 1 252 ? -18.834 12.123 99.638 1.00 93.12 252 VAL A O 1
ATOM 2007 N N . SER A 1 253 ? -19.828 13.032 97.841 1.00 92.81 253 SER A N 1
ATOM 2008 C CA . SER A 1 253 ? -19.855 14.395 98.384 1.00 92.81 253 SER A CA 1
ATOM 2009 C C . SER A 1 253 ? -20.778 14.501 99.601 1.00 92.81 253 SER A C 1
ATOM 2011 O O . SER A 1 253 ? -20.366 15.045 100.629 1.00 92.81 253 SER A O 1
ATOM 2013 N N . SER A 1 254 ? -21.973 13.909 99.537 1.00 91.19 254 SER A N 1
ATOM 2014 C CA . SER A 1 254 ? -22.915 13.837 100.663 1.00 91.19 254 SER A CA 1
ATOM 2015 C C . SER A 1 254 ? -22.332 13.083 101.862 1.00 91.19 254 SER A C 1
ATOM 2017 O O . SER A 1 254 ? -22.351 13.597 102.982 1.00 91.19 254 SER A O 1
ATOM 2019 N N . LEU A 1 255 ? -21.716 11.916 101.638 1.00 90.38 255 LEU A N 1
ATOM 2020 C CA . LEU A 1 255 ? -21.069 11.127 102.698 1.00 90.38 255 LEU A CA 1
ATOM 2021 C C . LEU A 1 255 ? -19.911 11.880 103.371 1.00 90.38 255 LEU A C 1
ATOM 2023 O O . LEU A 1 255 ? -19.702 11.766 104.581 1.00 90.38 255 LEU A O 1
ATOM 2027 N N . ARG A 1 256 ? -19.145 12.670 102.608 1.00 88.69 256 ARG A N 1
ATOM 2028 C CA . ARG A 1 256 ? -18.078 13.524 103.158 1.00 88.69 256 ARG A CA 1
ATOM 2029 C C . ARG A 1 256 ? -18.628 14.646 104.038 1.00 88.69 256 ARG A C 1
ATOM 2031 O O . ARG A 1 256 ? -18.006 14.955 105.054 1.00 88.69 256 ARG A O 1
ATOM 2038 N N . LEU A 1 257 ? -19.759 15.252 103.670 1.00 85.06 257 LEU A N 1
ATOM 2039 C CA . LEU A 1 257 ? -20.413 16.290 104.475 1.00 85.06 257 LEU A CA 1
ATOM 2040 C C . LEU A 1 257 ? -20.960 15.724 105.790 1.00 85.06 257 LEU A C 1
ATOM 2042 O O . LEU A 1 257 ? -20.728 16.318 106.842 1.00 85.06 257 LEU A O 1
ATOM 2046 N N . GLN A 1 258 ? -21.594 14.552 105.747 1.00 82.75 258 GLN A N 1
ATOM 2047 C CA . GLN A 1 258 ? -22.114 13.877 106.938 1.00 82.75 258 GLN A CA 1
ATOM 2048 C C . GLN A 1 258 ? -20.989 13.511 107.919 1.00 82.75 258 GLN A C 1
ATOM 2050 O O . GLN A 1 258 ? -21.022 13.928 109.074 1.00 82.75 258 GLN A O 1
ATOM 2055 N N . ASN A 1 259 ? -19.905 12.898 107.427 1.00 79.88 259 ASN A N 1
ATOM 2056 C CA . ASN A 1 259 ? -18.710 12.622 108.235 1.00 79.88 259 ASN A CA 1
ATOM 2057 C C . ASN A 1 259 ? -18.058 13.884 108.834 1.00 79.88 259 ASN A C 1
ATOM 2059 O O . ASN A 1 259 ? -17.427 13.811 109.889 1.00 79.88 259 ASN A O 1
ATOM 2063 N N . ARG A 1 260 ? -18.149 15.043 108.163 1.00 79.12 260 ARG A N 1
ATOM 2064 C CA . ARG A 1 260 ? -17.667 16.321 108.714 1.00 79.12 260 ARG A CA 1
ATOM 2065 C C . ARG A 1 260 ? -18.550 16.810 109.861 1.00 79.12 260 ARG A C 1
ATOM 2067 O O . ARG A 1 260 ? -17.998 17.226 110.872 1.00 79.12 260 ARG A O 1
ATOM 2074 N N . SER A 1 261 ? -19.872 16.730 109.708 1.00 71.25 261 SER A N 1
ATOM 2075 C CA . SER A 1 261 ? -20.845 17.092 110.749 1.00 71.25 261 SER A CA 1
ATOM 2076 C C . SER A 1 261 ? -20.685 16.232 112.005 1.00 71.25 261 SER A C 1
ATOM 2078 O O . SER A 1 261 ? -20.676 16.754 113.120 1.00 71.25 261 SER A O 1
ATOM 2080 N N . ASP A 1 262 ? -20.489 14.924 111.830 1.00 72.50 262 ASP A N 1
ATOM 2081 C CA . ASP A 1 262 ? -20.337 13.980 112.943 1.00 72.50 262 ASP A CA 1
ATOM 2082 C C . ASP A 1 262 ? -19.050 14.231 113.747 1.00 72.50 262 ASP A C 1
ATOM 2084 O O . ASP A 1 262 ? -19.025 14.044 114.959 1.00 72.50 262 ASP A O 1
ATOM 2088 N N . ARG A 1 263 ? -17.986 14.727 113.099 1.00 70.44 263 ARG A N 1
ATOM 2089 C CA . ARG A 1 263 ? -16.725 15.093 113.769 1.00 70.44 263 ARG A CA 1
ATOM 2090 C C . ARG A 1 263 ? -16.768 16.432 114.504 1.00 70.44 263 ARG A C 1
ATOM 2092 O O . ARG A 1 263 ? -15.961 16.626 115.402 1.00 70.44 263 ARG A O 1
ATOM 2099 N N . THR A 1 264 ? -17.647 17.359 114.122 1.00 66.19 264 THR A N 1
ATOM 2100 C CA . THR A 1 264 ? -17.796 18.667 114.795 1.00 66.19 264 THR A CA 1
ATOM 2101 C C . THR A 1 264 ? -18.744 18.637 115.995 1.00 66.19 264 THR A C 1
ATOM 2103 O O . THR A 1 264 ? -18.756 19.588 116.768 1.00 66.19 264 THR A O 1
ATOM 2106 N N . ASN A 1 265 ? -19.520 17.560 116.157 1.00 55.75 265 ASN A N 1
ATOM 2107 C CA . ASN A 1 265 ? -20.445 17.346 117.277 1.00 55.75 265 ASN A CA 1
ATOM 2108 C C . ASN A 1 265 ? -19.836 16.513 118.428 1.00 55.75 265 ASN A C 1
ATOM 2110 O O . ASN A 1 265 ? -20.578 16.051 119.296 1.00 55.75 265 ASN A O 1
ATOM 2114 N N . CYS A 1 266 ? -18.511 16.317 118.429 1.00 48.22 266 CYS A N 1
ATOM 2115 C CA . CYS A 1 266 ? -17.751 15.663 119.496 1.00 48.22 266 CYS A CA 1
ATOM 2116 C C . CYS A 1 266 ? -16.893 16.676 120.258 1.00 48.22 266 CYS A C 1
ATOM 2118 O O . CYS A 1 266 ? -16.236 17.503 119.585 1.00 48.22 266 CYS A O 1
#

Radius of gyration: 44.51 Å; chains: 1; bounding box: 59×56×153 Å

Secondary structure (DSSP, 8-state):
----SSSSTTGGG------SHHHHHHHHHTTHHHHHHHHHHHHTTSS---GGGSTTGGG-EETTEE-GGG------SHHHHHHTTS-TTGGGG--SSTT--HHHHHHHHHHH--SHHHHHHHHIIIIIIHHHHT--TTT--HHHHHHHHHHHHHHHHHHT-TTHHHHHHHHHHHHHHHHHHHTSTTS-HHHHHHHHHHHHHHHHHHHHHHHHHHHHHHHHHHHHHHHHHHHHHHHHHHHHHHHHHHHHHHHHHHHHHHHHHHHHT-